Protein AF-A0A8X6KBN9-F1 (afdb_monomer)

Foldseek 3Di:
DVLVVVLVVLVVQLVVLLVQLVVLLVVLVVLLPDPPHDLVVLVVSLVSNVVSVVSNVVSLVVNQVVDDPVCNVVSVVVSVVSVVSSVVSSVSSVVVSVVVVPPPPPPPPPPDDDDDDDDDDDDPPDPPPVVDPPLDQAAAEPPDPVCVVVNCVSLCVPQVPDPVDDPVRSLVVNLVRYHHPRNVVSVVDDDDDDDDDDD

Radius of gyration: 24.81 Å; Cα contacts (8 Å, |Δi|>4): 105; chains: 1; bounding box: 53×34×80 Å

Solvent-accessible surface area (backbone atoms only — not comparable to full-atom values): 12098 Å² total; per-residue (Å²): 113,66,66,60,54,50,53,56,51,45,54,53,49,40,55,52,31,49,54,56,36,50,52,43,52,52,51,47,53,51,48,70,70,38,91,82,61,55,57,69,60,51,51,51,44,48,52,52,39,53,66,42,43,51,63,33,54,56,40,52,63,67,45,59,82,70,49,53,80,93,49,36,66,64,54,48,51,57,48,49,55,52,49,52,54,52,50,51,53,47,50,54,50,53,51,51,48,51,62,68,70,45,78,78,76,72,70,74,77,87,73,87,73,91,80,87,80,90,81,93,74,94,69,89,71,73,78,79,70,72,75,64,80,78,77,75,66,63,69,42,40,68,85,53,78,79,52,47,60,61,39,46,57,43,41,38,69,70,40,68,69,33,81,92,50,51,76,66,55,41,49,52,53,50,52,72,34,32,31,66,62,43,28,62,66,52,66,82,61,74,89,79,78,77,79,80,81,76,134

Secondary structure (DSSP, 8-state):
-HHHHHHHHHHHHHHHHHHHHHHHHHHHHHHHH-SS--HHHHHHHHHHHHHHHHHHHHHHHHHGGGS-HHHHHHHHHHHHHHHHHHHHHHHHHHHHHHHHHS-----------------------------------PPB-SS-THHHHHHHHHHIIIIIT-TTS-HHHHHHHHHHTB-HHHHHHHHT----PPP----

Structure (mmCIF, N/CA/C/O backbone):
data_AF-A0A8X6KBN9-F1
#
_entry.id   AF-A0A8X6KBN9-F1
#
loop_
_atom_site.group_PDB
_atom_site.id
_atom_site.type_symbol
_atom_site.label_atom_id
_atom_site.label_alt_id
_atom_site.label_comp_id
_atom_site.label_asym_id
_atom_site.label_entity_id
_atom_site.label_seq_id
_atom_site.pdbx_PDB_ins_code
_atom_site.Cartn_x
_atom_site.Cartn_y
_atom_site.Cartn_z
_atom_site.occupancy
_atom_site.B_iso_or_equiv
_atom_site.auth_seq_id
_atom_site.auth_comp_id
_atom_site.auth_asym_id
_atom_site.auth_atom_id
_atom_site.pdbx_PDB_model_num
ATOM 1 N N . MET A 1 1 ? -20.339 -5.602 25.903 1.00 65.69 1 MET A N 1
ATOM 2 C CA . MET A 1 1 ? -19.119 -6.398 26.197 1.00 65.69 1 MET A CA 1
ATOM 3 C C . MET A 1 1 ? -18.486 -6.955 24.918 1.00 65.69 1 MET A C 1
ATOM 5 O O . MET A 1 1 ? -17.290 -6.770 24.750 1.00 65.69 1 MET A O 1
ATOM 9 N N . ALA A 1 2 ? -19.263 -7.545 23.997 1.00 77.69 2 ALA A N 1
ATOM 10 C CA . ALA A 1 2 ? -18.759 -8.051 22.711 1.00 77.69 2 ALA A CA 1
ATOM 11 C C . ALA A 1 2 ? -18.176 -6.959 21.785 1.00 77.69 2 ALA A C 1
ATOM 13 O O . ALA A 1 2 ? -17.071 -7.121 21.284 1.00 77.69 2 ALA A O 1
ATOM 14 N N . GLU A 1 3 ? -18.845 -5.811 21.626 1.00 76.94 3 GLU A N 1
ATOM 15 C CA . GLU A 1 3 ? -18.347 -4.706 20.778 1.00 76.94 3 GLU A CA 1
ATOM 16 C C . GLU A 1 3 ? -16.998 -4.144 21.248 1.00 76.94 3 GLU A C 1
ATOM 18 O O . GLU A 1 3 ? -16.108 -3.903 20.438 1.00 76.94 3 GLU A O 1
ATOM 23 N N . ALA A 1 4 ? -16.801 -4.024 22.565 1.00 82.25 4 ALA A N 1
ATOM 24 C CA . ALA A 1 4 ? -15.527 -3.596 23.141 1.00 82.25 4 ALA A CA 1
ATOM 25 C C . ALA A 1 4 ? -14.395 -4.604 22.860 1.00 82.25 4 ALA A C 1
ATOM 27 O O . ALA A 1 4 ? -13.269 -4.206 22.572 1.00 82.25 4 ALA A O 1
ATOM 28 N N . GLN A 1 5 ? -14.691 -5.908 22.897 1.00 85.44 5 GLN A N 1
ATOM 29 C CA . GLN A 1 5 ? -13.724 -6.952 22.539 1.00 85.44 5 GLN A CA 1
ATOM 30 C C . GLN A 1 5 ? -13.381 -6.918 21.042 1.00 85.44 5 GLN A C 1
ATOM 32 O O . GLN A 1 5 ? -12.209 -7.044 20.683 1.00 85.44 5 GLN A O 1
ATOM 37 N N . THR A 1 6 ? -14.374 -6.695 20.176 1.00 91.8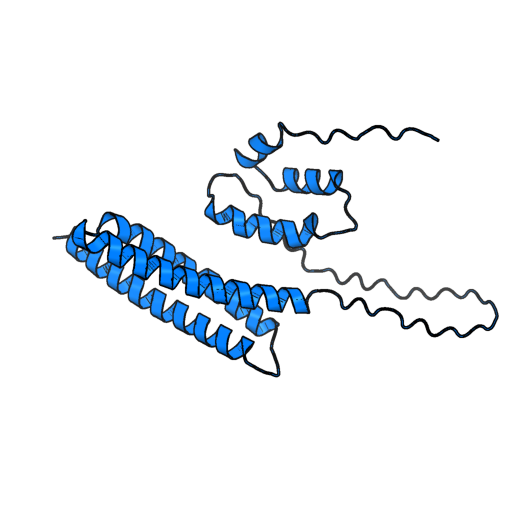8 6 THR A N 1
ATOM 38 C CA . THR A 1 6 ? -14.175 -6.540 18.728 1.00 91.88 6 THR A CA 1
ATOM 39 C C . THR A 1 6 ? -13.318 -5.317 18.409 1.00 91.88 6 THR A C 1
ATOM 41 O O . THR A 1 6 ? -12.354 -5.430 17.654 1.00 91.88 6 THR A O 1
ATOM 44 N N . PHE A 1 7 ? -13.602 -4.170 19.031 1.00 93.12 7 PHE A N 1
ATOM 45 C CA . PHE A 1 7 ? -12.828 -2.941 18.856 1.00 93.12 7 PHE A CA 1
ATOM 46 C C . PHE A 1 7 ? -11.354 -3.127 19.246 1.00 93.12 7 PHE A C 1
ATOM 48 O O . PHE A 1 7 ? -10.452 -2.795 18.475 1.00 93.12 7 PHE A O 1
ATOM 55 N N . GLU A 1 8 ? -11.086 -3.743 20.400 1.00 95.00 8 GLU A N 1
ATOM 56 C CA . GLU A 1 8 ? -9.718 -4.038 20.841 1.00 95.00 8 GLU A CA 1
ATOM 57 C C . GLU A 1 8 ? -8.991 -5.024 19.911 1.00 95.00 8 GLU A C 1
ATOM 59 O O . GLU A 1 8 ? -7.796 -4.870 19.635 1.00 95.00 8 GLU A O 1
ATOM 64 N N . LEU A 1 9 ? -9.696 -6.023 19.373 1.00 95.56 9 LEU A N 1
ATOM 65 C CA . LEU A 1 9 ? -9.128 -6.944 18.388 1.00 95.56 9 LEU A CA 1
ATOM 66 C C . LEU A 1 9 ? -8.768 -6.225 17.079 1.00 95.56 9 LEU A C 1
ATOM 68 O O . LEU A 1 9 ? -7.693 -6.471 16.525 1.00 95.56 9 LEU A O 1
ATOM 72 N N . LEU A 1 10 ? -9.629 -5.327 16.598 1.00 96.75 10 LEU A N 1
ATOM 73 C CA . LEU A 1 10 ? -9.381 -4.539 15.391 1.00 96.75 10 LEU A CA 1
ATOM 74 C C . LEU A 1 10 ? -8.169 -3.616 15.556 1.00 96.75 10 LEU A C 1
ATOM 76 O O . LEU A 1 10 ? -7.301 -3.602 14.683 1.00 96.75 10 LEU A O 1
ATOM 80 N N . LYS A 1 11 ? -8.008 -2.950 16.707 1.00 96.38 11 LYS A N 1
ATOM 81 C CA . LYS A 1 11 ? -6.792 -2.167 17.003 1.00 96.38 11 LYS A CA 1
ATOM 82 C C . LYS A 1 11 ? -5.525 -3.023 16.966 1.00 96.38 11 LYS A C 1
ATOM 84 O O . LYS A 1 11 ? -4.510 -2.610 16.399 1.00 96.38 11 LYS A O 1
ATOM 89 N N . LYS A 1 12 ? -5.570 -4.234 17.538 1.00 97.62 12 LYS A N 1
ATOM 90 C CA . LYS A 1 12 ? -4.439 -5.179 17.489 1.00 97.62 12 LYS A CA 1
ATOM 91 C C . LYS A 1 12 ? -4.106 -5.586 16.052 1.00 97.62 12 LYS A C 1
ATOM 93 O O . LYS A 1 12 ? -2.926 -5.599 15.694 1.00 97.62 12 LYS A O 1
ATOM 98 N N . LYS A 1 13 ? -5.119 -5.859 15.219 1.00 97.38 13 LYS A N 1
ATOM 99 C CA . LYS A 1 13 ? -4.937 -6.144 13.784 1.00 97.38 13 LYS A CA 1
ATOM 100 C C . LYS A 1 13 ? -4.320 -4.953 13.043 1.00 97.38 13 LYS A C 1
ATOM 102 O O . LYS A 1 13 ? -3.290 -5.139 12.401 1.00 97.38 13 LYS A O 1
ATOM 107 N N . ARG A 1 14 ? -4.858 -3.736 13.212 1.00 97.06 14 ARG A N 1
ATOM 108 C CA . ARG A 1 14 ? -4.320 -2.488 12.628 1.00 97.06 14 ARG A CA 1
ATOM 109 C C . ARG A 1 14 ? -2.842 -2.319 12.958 1.00 97.06 14 ARG A C 1
ATOM 111 O O . ARG A 1 14 ? -2.029 -2.105 12.065 1.00 97.06 14 ARG A O 1
ATOM 118 N N . LYS A 1 15 ? -2.462 -2.497 14.228 1.00 97.88 15 LYS A N 1
ATOM 119 C CA . LYS A 1 15 ? -1.059 -2.419 14.670 1.00 97.88 15 LYS A CA 1
ATOM 120 C C . LYS A 1 15 ? -0.164 -3.450 13.973 1.00 97.88 15 LYS A C 1
ATOM 122 O O . LYS A 1 15 ? 0.947 -3.120 13.550 1.00 97.88 15 LYS A O 1
ATOM 127 N N . SER A 1 16 ? -0.628 -4.695 13.870 1.00 97.69 16 SER A N 1
ATOM 128 C CA . SER A 1 16 ? 0.108 -5.767 13.193 1.00 97.69 16 SER A CA 1
ATOM 129 C C . SER A 1 16 ? 0.301 -5.461 11.705 1.00 97.69 16 SER A C 1
ATOM 131 O O . SER A 1 16 ? 1.432 -5.502 11.219 1.00 97.69 16 SER A O 1
ATOM 133 N N . PHE A 1 17 ? -0.765 -5.058 11.008 1.00 96.56 17 PHE A N 1
ATOM 134 C CA . PHE A 1 17 ? -0.698 -4.693 9.595 1.00 96.56 17 PHE A CA 1
ATOM 135 C C . PHE A 1 17 ? 0.172 -3.462 9.350 1.00 96.56 17 PHE A C 1
ATOM 137 O O . PHE A 1 17 ? 1.038 -3.519 8.484 1.00 96.56 17 PHE A O 1
ATOM 144 N N . ARG A 1 18 ? 0.065 -2.408 10.170 1.00 97.75 18 ARG A N 1
ATOM 145 C CA . ARG A 1 18 ? 0.981 -1.254 10.114 1.00 97.75 18 ARG A CA 1
ATOM 146 C C . ARG A 1 18 ? 2.435 -1.672 10.258 1.00 97.75 18 ARG A C 1
ATOM 148 O O . ARG A 1 18 ? 3.286 -1.210 9.516 1.00 97.75 18 ARG A O 1
ATOM 155 N N . THR A 1 19 ? 2.739 -2.590 11.171 1.00 98.25 19 THR A N 1
ATOM 156 C CA . THR A 1 19 ? 4.113 -3.089 11.327 1.00 98.25 19 THR A CA 1
ATOM 157 C C . THR A 1 19 ? 4.589 -3.810 10.063 1.00 98.25 19 THR A C 1
ATOM 159 O O . THR A 1 19 ? 5.728 -3.620 9.644 1.00 98.25 19 THR A O 1
ATOM 162 N N . ALA A 1 20 ? 3.732 -4.619 9.439 1.00 96.94 20 ALA A N 1
ATOM 163 C CA . ALA A 1 20 ? 4.060 -5.317 8.200 1.00 96.94 20 ALA A CA 1
ATOM 164 C C . ALA A 1 20 ? 4.243 -4.352 7.014 1.00 96.94 20 ALA A C 1
ATOM 166 O O . ALA A 1 20 ? 5.214 -4.481 6.276 1.00 96.94 20 ALA A O 1
ATOM 167 N N . VAL A 1 21 ? 3.351 -3.370 6.863 1.00 97.12 21 VAL A N 1
ATOM 168 C CA . VAL A 1 21 ? 3.407 -2.338 5.817 1.00 97.12 21 VAL A CA 1
ATOM 169 C C . VAL A 1 21 ? 4.642 -1.453 5.994 1.00 97.12 21 VAL A C 1
ATOM 171 O O . VAL A 1 21 ? 5.399 -1.275 5.045 1.00 97.12 21 VAL A O 1
ATOM 174 N N . THR A 1 22 ? 4.917 -0.974 7.212 1.00 98.00 22 THR A N 1
ATOM 175 C CA . THR A 1 22 ? 6.096 -0.142 7.505 1.00 98.00 22 THR A CA 1
ATOM 176 C C . THR A 1 22 ? 7.401 -0.859 7.165 1.00 98.00 22 THR A C 1
ATOM 178 O O . THR A 1 22 ? 8.313 -0.226 6.644 1.00 98.00 22 TH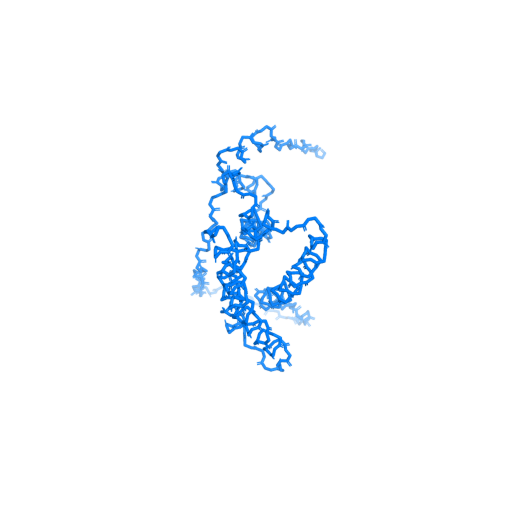R A O 1
ATOM 181 N N . LYS A 1 23 ? 7.504 -2.173 7.408 1.00 98.19 23 LYS A N 1
ATOM 182 C CA . LYS A 1 23 ? 8.693 -2.947 7.011 1.00 98.19 23 LYS A CA 1
ATOM 183 C C . LYS A 1 23 ? 8.931 -2.882 5.503 1.00 98.19 23 LYS A C 1
ATOM 185 O O . LYS A 1 23 ? 10.029 -2.530 5.091 1.00 98.19 23 LYS A O 1
ATOM 190 N N . VAL A 1 24 ? 7.894 -3.123 4.699 1.00 95.44 24 VAL A N 1
ATOM 191 C CA . VAL A 1 24 ? 8.005 -3.064 3.232 1.00 95.44 24 VAL A CA 1
ATOM 192 C C . VAL A 1 24 ? 8.309 -1.646 2.750 1.00 95.44 24 VAL A C 1
ATOM 194 O O . VAL A 1 24 ? 9.120 -1.474 1.849 1.00 95.44 24 VAL A O 1
ATOM 197 N N . VAL A 1 25 ? 7.715 -0.618 3.365 1.00 96.19 25 VAL A N 1
ATOM 198 C CA . VAL A 1 25 ? 8.034 0.785 3.047 1.00 96.19 25 VAL A CA 1
ATOM 199 C C . VAL A 1 25 ? 9.510 1.094 3.306 1.00 96.19 25 VAL A C 1
ATOM 201 O O . VAL A 1 25 ? 10.150 1.711 2.461 1.00 96.19 25 VAL A O 1
ATOM 204 N N . ASN A 1 26 ? 10.068 0.631 4.424 1.00 96.06 26 ASN A N 1
ATOM 205 C CA . ASN A 1 26 ? 11.483 0.834 4.732 1.00 96.06 26 ASN A CA 1
ATOM 206 C C . ASN A 1 26 ? 12.396 0.073 3.754 1.00 96.06 26 ASN A C 1
ATOM 208 O O . ASN A 1 26 ? 13.443 0.583 3.366 1.00 96.06 26 ASN A O 1
ATOM 212 N N . GLU A 1 27 ? 12.005 -1.134 3.337 1.00 95.44 27 GLU A N 1
ATOM 213 C CA . GLU A 1 27 ? 12.730 -1.901 2.316 1.00 95.44 27 GLU A CA 1
ATOM 214 C C . GLU A 1 27 ? 12.683 -1.209 0.945 1.00 95.44 27 GLU A C 1
ATOM 216 O O . GLU A 1 27 ? 13.706 -1.134 0.267 1.00 95.44 27 GLU A O 1
ATOM 221 N N . LEU A 1 28 ? 11.533 -0.637 0.564 1.00 92.56 28 L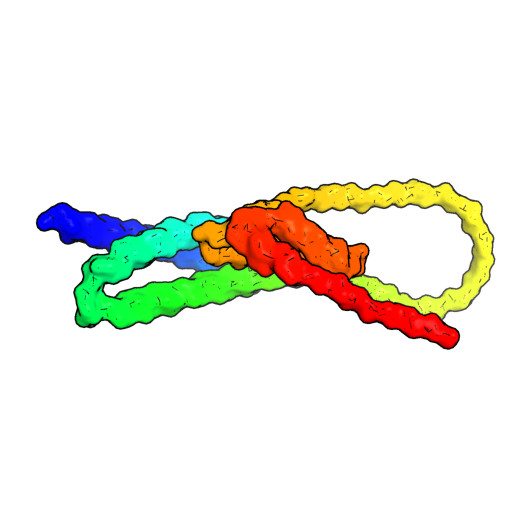EU A N 1
ATOM 222 C CA . LEU A 1 28 ? 11.392 0.185 -0.643 1.00 92.56 28 LEU A CA 1
ATOM 223 C C . LEU A 1 28 ? 12.278 1.429 -0.592 1.00 92.56 28 LEU A C 1
ATOM 225 O O . LEU A 1 28 ? 12.943 1.748 -1.573 1.00 92.56 28 LEU A O 1
ATOM 229 N N . GLU A 1 29 ? 12.281 2.140 0.533 1.00 94.00 29 GLU A N 1
ATOM 230 C CA . GLU A 1 29 ? 13.123 3.319 0.741 1.00 94.00 29 GLU A CA 1
ATOM 231 C C . GLU A 1 29 ? 14.616 2.971 0.644 1.00 94.00 29 GLU A C 1
ATOM 233 O O . GLU A 1 29 ? 15.372 3.687 -0.018 1.00 94.00 29 GLU A O 1
ATOM 238 N N . ALA A 1 30 ? 15.031 1.848 1.237 1.00 93.12 30 ALA A N 1
ATOM 239 C CA . ALA A 1 30 ? 16.404 1.362 1.158 1.00 93.12 30 ALA A CA 1
ATOM 240 C C . ALA A 1 30 ? 16.807 0.994 -0.279 1.00 93.12 30 ALA A C 1
ATOM 242 O O . ALA A 1 30 ? 17.876 1.401 -0.732 1.00 93.12 30 ALA A O 1
ATOM 243 N N . GLU A 1 31 ? 15.949 0.283 -1.017 1.00 89.00 31 GLU A N 1
ATOM 244 C CA . GLU A 1 31 ? 16.213 -0.094 -2.412 1.00 89.00 31 GLU A CA 1
ATOM 245 C C . GLU A 1 31 ? 16.248 1.134 -3.336 1.00 89.00 31 GLU A C 1
ATOM 247 O O . GLU A 1 31 ? 17.108 1.237 -4.206 1.00 89.00 31 GLU A O 1
ATOM 252 N N . LEU A 1 32 ? 15.374 2.121 -3.110 1.00 87.88 32 LEU A N 1
ATOM 253 C CA . LEU A 1 32 ? 15.375 3.387 -3.855 1.00 87.88 32 LEU A CA 1
ATOM 254 C C . LEU A 1 32 ? 16.600 4.264 -3.571 1.00 87.88 32 LEU A C 1
ATOM 256 O O . LEU A 1 32 ? 16.968 5.081 -4.415 1.00 87.88 32 LEU A O 1
ATOM 260 N N . SER A 1 33 ? 17.202 4.116 -2.393 1.00 88.81 33 SER A N 1
ATOM 261 C CA . SER A 1 33 ? 18.419 4.832 -1.999 1.00 88.81 33 SER A CA 1
ATOM 262 C C . SER A 1 33 ? 19.697 4.104 -2.433 1.00 88.81 33 SER A C 1
ATOM 264 O O . SER A 1 33 ? 20.789 4.665 -2.331 1.00 88.81 33 SER A O 1
ATOM 266 N N . ASN A 1 34 ? 19.580 2.862 -2.910 1.00 86.88 34 ASN A N 1
ATOM 267 C CA . ASN A 1 34 ? 20.706 2.068 -3.376 1.00 86.88 34 ASN A CA 1
ATOM 268 C C . ASN A 1 34 ? 21.244 2.610 -4.713 1.00 86.88 34 ASN A C 1
ATOM 270 O O . ASN A 1 34 ? 20.486 2.952 -5.621 1.00 86.88 34 ASN A O 1
ATOM 274 N N . SER A 1 35 ? 22.572 2.680 -4.832 1.00 81.25 35 SER A N 1
ATOM 275 C CA . SER A 1 35 ? 23.250 3.114 -6.060 1.00 81.25 35 SER A CA 1
ATOM 276 C C . SER A 1 35 ? 23.140 2.078 -7.182 1.00 81.25 35 SER A C 1
ATOM 278 O O . SER A 1 35 ? 23.059 2.460 -8.347 1.00 81.25 35 SER A O 1
ATOM 280 N N . ASP A 1 36 ? 23.111 0.788 -6.831 1.00 82.19 36 ASP A N 1
ATOM 281 C CA . ASP A 1 36 ? 22.889 -0.317 -7.768 1.00 82.19 36 ASP A CA 1
ATOM 282 C C . ASP A 1 36 ? 21.459 -0.842 -7.604 1.00 82.19 36 ASP A C 1
ATOM 284 O O . ASP A 1 36 ? 21.182 -1.775 -6.849 1.00 82.19 36 ASP A O 1
ATOM 288 N N . LEU A 1 37 ? 20.525 -0.124 -8.224 1.00 81.62 37 LEU A N 1
ATOM 289 C CA . LEU A 1 37 ? 19.094 -0.304 -8.017 1.00 81.62 37 LEU A CA 1
ATOM 290 C C . LEU A 1 37 ? 18.577 -1.561 -8.729 1.00 81.62 37 LEU A C 1
ATOM 292 O O . LEU A 1 37 ? 18.656 -1.668 -9.956 1.00 81.62 37 LEU A O 1
ATOM 296 N N . ASN A 1 38 ? 17.966 -2.475 -7.972 1.00 81.94 38 ASN A N 1
ATOM 297 C CA . ASN A 1 38 ? 17.367 -3.688 -8.516 1.00 81.94 38 ASN A CA 1
ATOM 298 C C . ASN A 1 38 ? 15.875 -3.480 -8.831 1.00 81.94 38 ASN A C 1
ATOM 300 O O . ASN A 1 38 ? 15.026 -3.420 -7.941 1.00 81.94 38 ASN A O 1
ATOM 304 N N . ILE A 1 39 ? 15.549 -3.394 -10.121 1.00 81.25 39 ILE A N 1
ATOM 305 C CA . ILE A 1 39 ? 14.190 -3.114 -10.615 1.00 81.25 39 ILE A CA 1
ATOM 306 C C . ILE A 1 39 ? 13.218 -4.269 -10.360 1.00 81.25 39 ILE A C 1
ATOM 308 O O . ILE A 1 39 ? 12.046 -4.019 -10.060 1.00 81.25 39 ILE A O 1
ATOM 312 N N . ASP A 1 40 ? 13.687 -5.513 -10.447 1.00 77.06 40 ASP A N 1
ATOM 313 C CA . ASP A 1 40 ? 12.858 -6.698 -10.207 1.00 77.06 40 ASP A CA 1
ATOM 314 C C . ASP A 1 40 ? 12.457 -6.765 -8.734 1.00 77.06 40 ASP A C 1
ATOM 316 O O . ASP A 1 40 ? 11.276 -6.895 -8.406 1.00 77.06 40 ASP A O 1
ATOM 320 N N . ARG A 1 41 ? 13.425 -6.546 -7.837 1.00 83.25 41 ARG A N 1
ATOM 321 C CA . ARG A 1 41 ? 13.173 -6.450 -6.397 1.00 83.25 41 ARG A CA 1
ATOM 322 C C . ARG A 1 41 ? 12.273 -5.267 -6.054 1.00 83.25 41 ARG A C 1
ATOM 324 O O . ARG A 1 41 ? 11.351 -5.408 -5.256 1.00 83.25 41 ARG A O 1
ATOM 331 N N . LEU A 1 42 ? 12.500 -4.104 -6.664 1.00 81.69 42 LEU A N 1
ATOM 332 C CA . LEU A 1 42 ? 11.648 -2.933 -6.463 1.00 81.69 42 LEU A CA 1
ATOM 333 C C . LEU A 1 42 ? 10.197 -3.216 -6.895 1.00 81.69 42 LEU A C 1
ATOM 335 O O . LEU A 1 42 ? 9.261 -2.807 -6.207 1.00 81.69 42 LEU A O 1
ATOM 339 N N . SER A 1 43 ? 10.004 -3.955 -7.991 1.00 79.75 43 SER A N 1
ATOM 340 C CA . SER A 1 43 ? 8.681 -4.389 -8.459 1.00 79.75 43 SER A CA 1
ATOM 341 C C . SER A 1 43 ? 8.018 -5.374 -7.492 1.00 79.75 43 SER A C 1
ATOM 343 O O . SER A 1 43 ? 6.851 -5.189 -7.144 1.00 79.75 43 SER A O 1
ATOM 345 N N . GLU A 1 44 ? 8.758 -6.370 -6.997 1.00 78.44 44 GLU A N 1
ATOM 346 C CA . GLU A 1 44 ? 8.277 -7.324 -5.988 1.00 78.44 44 GLU A CA 1
ATOM 347 C C . GLU A 1 44 ? 7.832 -6.616 -4.701 1.00 78.44 44 GLU A C 1
ATOM 349 O O . GLU A 1 44 ? 6.759 -6.898 -4.157 1.00 78.44 44 GLU A O 1
ATOM 354 N N . LEU A 1 45 ? 8.625 -5.652 -4.228 1.00 83.00 45 LEU A N 1
ATOM 355 C CA . LEU A 1 45 ? 8.313 -4.876 -3.032 1.00 83.00 45 LEU A CA 1
ATOM 356 C C . LEU A 1 45 ? 7.058 -4.010 -3.217 1.00 83.00 45 LEU A C 1
ATOM 358 O O . LEU A 1 45 ? 6.253 -3.898 -2.293 1.00 83.00 45 LEU A O 1
ATOM 362 N N . VAL A 1 46 ? 6.842 -3.430 -4.404 1.00 83.31 46 VAL A N 1
ATOM 363 C CA . VAL A 1 46 ? 5.620 -2.665 -4.719 1.00 83.31 46 VAL A CA 1
ATOM 364 C C . VAL A 1 46 ? 4.374 -3.553 -4.709 1.00 83.31 46 VAL A C 1
ATOM 366 O O . VAL A 1 46 ? 3.335 -3.144 -4.177 1.00 83.31 46 VAL A O 1
ATOM 369 N N . GLU A 1 47 ? 4.456 -4.754 -5.278 1.00 82.56 47 GLU A N 1
ATOM 370 C CA . GLU A 1 47 ? 3.345 -5.712 -5.262 1.00 82.56 47 GLU A CA 1
ATOM 371 C C . GLU A 1 47 ? 3.054 -6.171 -3.829 1.00 82.56 47 GLU A C 1
ATOM 373 O O . GLU A 1 47 ? 1.925 -6.090 -3.344 1.00 82.56 47 GLU A O 1
ATOM 378 N N . THR A 1 48 ? 4.108 -6.526 -3.094 1.00 80.62 48 THR A N 1
ATOM 379 C CA . THR A 1 48 ? 4.030 -6.925 -1.687 1.00 80.62 48 THR A CA 1
ATOM 380 C C . THR A 1 48 ? 3.419 -5.828 -0.816 1.00 80.62 48 THR A C 1
ATOM 382 O O . THR A 1 48 ? 2.596 -6.119 0.058 1.00 80.62 48 THR A O 1
ATOM 385 N N . LEU A 1 49 ? 3.783 -4.563 -1.052 1.00 90.50 49 LEU A N 1
ATOM 386 C CA . LEU A 1 49 ? 3.195 -3.420 -0.361 1.00 90.50 49 LEU A CA 1
ATOM 387 C C . LEU A 1 49 ? 1.692 -3.332 -0.635 1.00 90.50 49 LEU A C 1
ATOM 389 O O . LEU A 1 49 ? 0.922 -3.156 0.303 1.00 90.50 49 LEU A O 1
ATOM 393 N N . SER A 1 50 ? 1.276 -3.504 -1.891 1.00 82.56 50 SER A N 1
ATOM 394 C CA . SER A 1 50 ? -0.134 -3.440 -2.300 1.00 82.56 50 SER A CA 1
ATOM 395 C C . SER A 1 50 ? -0.971 -4.513 -1.598 1.00 82.56 50 SER A C 1
ATOM 397 O O . SER A 1 50 ? -1.995 -4.196 -0.994 1.00 82.56 50 SER A O 1
ATOM 399 N N . ILE A 1 51 ? -0.480 -5.757 -1.585 1.00 80.94 51 ILE A N 1
ATOM 400 C CA . ILE A 1 51 ? -1.138 -6.896 -0.924 1.00 80.94 51 ILE A CA 1
ATOM 401 C C . ILE A 1 51 ? -1.263 -6.671 0.587 1.00 80.94 51 ILE A C 1
ATOM 403 O O . ILE A 1 51 ? -2.282 -6.999 1.184 1.00 80.94 51 ILE A O 1
ATOM 407 N N . LYS A 1 52 ? -0.229 -6.132 1.241 1.00 87.62 52 LYS A N 1
ATOM 408 C CA . LYS A 1 52 ? -0.250 -5.919 2.700 1.00 87.62 52 LYS A CA 1
ATOM 409 C C . LYS A 1 52 ? -1.038 -4.679 3.115 1.00 87.62 52 LYS A C 1
ATOM 411 O O . LYS A 1 52 ? -1.500 -4.618 4.254 1.00 87.62 52 LYS A O 1
ATOM 416 N N . PHE A 1 53 ? -1.163 -3.698 2.226 1.00 89.88 53 PHE A N 1
ATOM 417 C CA . PHE A 1 53 ? -1.863 -2.452 2.506 1.00 89.88 53 PHE A CA 1
ATOM 418 C C . PHE A 1 53 ? -3.389 -2.605 2.446 1.00 89.88 53 PHE A C 1
ATOM 420 O O . PHE A 1 53 ? -4.087 -1.981 3.241 1.00 89.88 53 PHE A O 1
ATOM 427 N N . GLU A 1 54 ? -3.910 -3.490 1.591 1.00 87.56 54 GLU A N 1
ATOM 428 C CA . GLU A 1 54 ? -5.356 -3.722 1.453 1.00 87.56 54 GLU A CA 1
ATOM 429 C C . GLU A 1 54 ? -6.029 -4.191 2.766 1.00 87.56 54 GLU A C 1
ATOM 431 O O . GLU A 1 54 ? -6.962 -3.522 3.223 1.00 87.56 54 GLU A O 1
ATOM 436 N N . PRO A 1 55 ? -5.511 -5.203 3.493 1.00 85.94 55 PRO A N 1
ATOM 437 C CA . PRO A 1 55 ? -6.043 -5.577 4.805 1.00 85.94 55 PRO A CA 1
ATOM 438 C C . PRO A 1 55 ? -5.964 -4.464 5.858 1.00 85.94 55 PRO A C 1
ATOM 440 O O . PRO A 1 55 ? -6.790 -4.432 6.771 1.00 85.94 55 PRO A O 1
ATOM 443 N N . LEU A 1 56 ? -4.981 -3.558 5.760 1.00 92.69 56 LEU A N 1
ATOM 444 C CA . LEU A 1 56 ? -4.891 -2.400 6.652 1.00 92.69 56 LEU A CA 1
ATOM 445 C C . LEU A 1 56 ? -6.032 -1.417 6.375 1.00 92.69 56 LEU A C 1
ATOM 447 O O . LEU A 1 56 ? -6.728 -1.043 7.314 1.00 92.69 56 LEU A O 1
ATOM 451 N N . THR A 1 57 ? -6.277 -1.084 5.103 1.00 87.88 57 THR A N 1
ATOM 452 C CA . THR A 1 57 ? -7.391 -0.207 4.701 1.00 87.88 57 THR A CA 1
ATOM 453 C C . THR A 1 57 ? -8.739 -0.761 5.164 1.00 87.88 57 THR A C 1
ATOM 455 O O . THR A 1 57 ? -9.555 -0.021 5.707 1.00 87.88 57 THR A O 1
ATOM 458 N N . LEU A 1 58 ? -8.958 -2.074 5.026 1.00 89.62 58 LEU A N 1
ATOM 459 C CA . LEU A 1 58 ? -10.190 -2.719 5.489 1.00 89.62 58 LEU A CA 1
ATOM 460 C C . LEU A 1 58 ? -10.368 -2.628 7.010 1.00 89.62 58 LEU A C 1
ATOM 462 O O . LEU A 1 58 ? -11.483 -2.436 7.492 1.00 89.62 58 LEU A O 1
ATOM 466 N N . VAL A 1 59 ? -9.288 -2.773 7.784 1.00 93.06 59 VAL A N 1
ATOM 467 C CA . VAL A 1 59 ? -9.358 -2.635 9.246 1.00 93.06 59 VAL A CA 1
ATOM 468 C C . VAL A 1 59 ? -9.561 -1.180 9.667 1.00 93.06 59 VAL A C 1
ATOM 470 O O . VAL A 1 59 ? -10.308 -0.945 10.615 1.00 93.06 59 VAL A O 1
ATOM 473 N N . ASP A 1 60 ? -8.939 -0.217 8.983 1.00 91.62 60 ASP A N 1
ATOM 474 C CA . ASP A 1 60 ? -9.139 1.211 9.255 1.00 91.62 60 ASP A CA 1
ATOM 475 C C . ASP A 1 60 ? -10.615 1.608 9.033 1.00 91.62 60 ASP A C 1
ATOM 477 O O . ASP A 1 60 ? -11.222 2.200 9.925 1.00 91.62 60 ASP A O 1
ATOM 481 N N . GLN A 1 61 ? -11.244 1.149 7.942 1.00 92.50 61 GLN A N 1
ATOM 482 C CA . GLN A 1 61 ? -12.681 1.349 7.676 1.00 92.50 61 GLN A CA 1
ATOM 483 C C . GLN A 1 61 ? -13.592 0.711 8.738 1.00 92.50 61 GLN A C 1
ATOM 485 O O . GLN A 1 61 ? -14.637 1.255 9.082 1.00 92.50 61 GLN A O 1
ATOM 490 N N . GLN A 1 62 ? -13.212 -0.454 9.272 1.00 93.38 62 GLN A N 1
ATOM 491 C CA . GLN A 1 62 ? -13.974 -1.119 10.337 1.00 93.38 62 GLN A CA 1
ATOM 492 C C . GLN A 1 62 ? -13.839 -0.414 11.692 1.00 93.38 62 GLN A C 1
ATOM 494 O O . GLN A 1 62 ? -14.719 -0.553 12.540 1.00 93.38 62 GLN A O 1
ATOM 499 N N . LEU A 1 63 ? -12.736 0.304 11.920 1.00 92.62 63 LEU A N 1
ATOM 500 C CA . LEU A 1 63 ? -12.490 1.048 13.155 1.00 92.62 63 LEU A CA 1
ATOM 501 C C . LEU A 1 63 ? -13.163 2.418 13.161 1.00 92.62 63 LEU A C 1
ATOM 503 O O . LEU A 1 63 ? -13.607 2.844 14.223 1.00 92.62 63 LEU A O 1
ATOM 507 N N . GLU A 1 64 ? -13.266 3.067 12.002 1.00 91.56 64 GLU A N 1
ATOM 508 C CA . GLU A 1 64 ? -13.860 4.396 11.827 1.00 91.56 64 GLU A CA 1
ATOM 509 C C . GLU A 1 64 ? -15.202 4.594 12.570 1.00 91.56 64 GLU A C 1
ATOM 511 O O . GLU A 1 64 ? -15.277 5.494 13.410 1.00 91.56 64 GLU A O 1
ATOM 516 N N . PRO A 1 65 ? -16.233 3.736 12.396 1.00 91.75 65 PRO A N 1
ATOM 517 C CA . PRO A 1 65 ? -17.523 3.916 13.071 1.00 91.75 65 PRO A CA 1
ATOM 518 C C . PRO A 1 65 ? -17.495 3.587 14.573 1.00 91.75 65 PRO A C 1
ATOM 520 O O . PRO A 1 65 ? -18.483 3.815 15.268 1.00 91.75 65 PRO A O 1
ATOM 523 N N . LEU A 1 66 ? -16.404 3.004 15.079 1.00 93.06 66 LEU A N 1
ATOM 524 C CA . LEU A 1 66 ? -16.262 2.593 16.478 1.00 93.06 66 LEU A CA 1
ATOM 525 C C . LEU A 1 66 ? -15.569 3.660 17.338 1.00 93.06 66 LEU A C 1
ATOM 527 O O . LEU A 1 66 ? -15.527 3.521 18.565 1.00 93.06 66 LEU A O 1
ATOM 531 N N . PHE A 1 67 ? -15.014 4.709 16.724 1.00 92.25 67 PHE A N 1
ATOM 532 C CA . PHE A 1 67 ? -14.420 5.821 17.457 1.00 92.25 67 PHE A CA 1
ATOM 533 C C . PHE A 1 67 ? -15.491 6.729 18.055 1.00 92.25 67 PHE A C 1
ATOM 535 O O . PHE A 1 67 ? -16.526 7.012 17.456 1.00 92.25 67 PHE A O 1
ATOM 542 N N . LYS A 1 68 ? -15.216 7.214 19.266 1.00 92.81 68 LYS A N 1
ATOM 543 C CA . LYS A 1 68 ? -16.029 8.262 19.882 1.00 92.81 68 LYS A CA 1
ATOM 544 C C . LYS A 1 68 ? -15.754 9.604 19.191 1.00 92.81 68 LYS A C 1
ATOM 546 O O . LYS A 1 68 ? -14.621 9.800 18.744 1.00 92.81 68 LYS A O 1
ATOM 551 N N . PRO A 1 69 ? -16.717 10.543 19.168 1.00 91.81 69 PRO A N 1
ATOM 552 C CA . PRO A 1 69 ? -16.545 11.841 18.514 1.00 91.81 69 PRO A CA 1
ATOM 553 C C . PRO A 1 69 ? -15.287 12.593 18.964 1.00 91.81 69 PRO A C 1
ATOM 555 O O . PRO A 1 69 ? -14.598 13.182 18.145 1.00 91.81 69 PRO A O 1
ATOM 558 N N . GLU A 1 70 ? -14.927 12.504 20.246 1.00 95.06 70 GLU A N 1
ATOM 559 C CA . GLU A 1 70 ? -13.769 13.212 20.807 1.00 95.06 70 GLU A CA 1
ATOM 560 C C . GLU A 1 70 ? -12.420 12.630 20.356 1.00 95.06 70 GLU A C 1
ATOM 562 O O . GLU A 1 70 ? -11.382 13.261 20.532 1.00 95.06 70 GLU A O 1
ATOM 567 N N . GLN A 1 71 ? -12.416 11.403 19.828 1.00 92.12 71 GLN A N 1
ATOM 568 C CA . GLN A 1 71 ? -11.215 10.691 19.380 1.00 92.12 71 GLN A CA 1
ATOM 569 C C . GLN A 1 71 ? -11.122 10.606 17.855 1.00 92.12 71 GLN A C 1
ATOM 571 O O . GLN A 1 71 ? -10.052 10.295 17.336 1.00 92.12 71 GLN A O 1
ATOM 576 N N . PHE A 1 72 ? -12.232 10.854 17.155 1.00 90.06 72 PHE A N 1
ATOM 577 C CA . PHE A 1 72 ? -12.359 10.638 15.720 1.00 90.06 72 PHE A CA 1
ATOM 578 C C . PHE A 1 72 ? -11.353 11.470 14.926 1.00 90.06 72 PHE A C 1
ATOM 580 O O . PHE A 1 72 ? -10.569 10.894 14.181 1.00 90.06 72 PHE A O 1
ATOM 587 N N . ASP A 1 73 ? -11.322 12.788 15.139 1.00 89.94 73 ASP A N 1
ATOM 588 C CA . ASP A 1 73 ? -10.485 13.700 14.348 1.00 89.94 73 ASP A CA 1
ATOM 589 C C . ASP A 1 73 ? -8.998 13.324 14.425 1.00 89.94 73 ASP A C 1
ATOM 591 O O . ASP A 1 73 ? -8.328 13.200 13.402 1.00 89.94 73 ASP A O 1
ATOM 595 N N . GLY A 1 74 ? -8.497 13.044 15.634 1.00 91.12 74 GLY A N 1
ATOM 596 C CA . GLY A 1 74 ? -7.104 12.639 15.828 1.00 91.12 74 GLY A CA 1
ATOM 597 C C . GLY A 1 74 ? -6.787 11.260 15.239 1.00 91.12 74 GLY A C 1
ATOM 598 O O . GLY A 1 74 ? -5.729 11.063 14.647 1.00 91.12 74 GLY A O 1
ATOM 599 N N . GLU A 1 75 ? -7.692 10.287 15.368 1.00 92.00 75 GLU A N 1
ATOM 600 C CA . GLU A 1 75 ? -7.494 8.952 14.783 1.00 92.00 75 GLU A CA 1
ATOM 601 C C . GLU A 1 75 ? -7.584 8.965 13.256 1.00 92.00 75 GLU A C 1
ATOM 603 O O . GLU A 1 75 ? -6.847 8.226 12.592 1.00 92.00 75 GLU A O 1
ATOM 608 N N . PHE A 1 76 ? -8.449 9.810 12.700 1.00 86.00 76 PHE A N 1
ATOM 609 C CA . PHE A 1 76 ? -8.571 10.040 11.269 1.00 86.00 76 PHE A CA 1
ATOM 610 C C . PHE A 1 76 ? -7.287 10.662 10.714 1.00 86.00 76 PHE A C 1
ATOM 612 O O . PHE A 1 76 ? -6.681 10.084 9.814 1.00 86.00 76 PHE A O 1
ATOM 619 N N . GLU A 1 77 ? -6.803 11.753 11.314 1.00 91.81 77 GLU A N 1
ATOM 620 C CA . GLU A 1 77 ? -5.566 12.427 10.901 1.00 91.81 77 GLU A CA 1
ATOM 621 C C . GLU A 1 77 ? -4.359 11.474 10.925 1.00 91.81 77 GLU A C 1
ATOM 623 O O . GLU A 1 77 ? -3.658 11.331 9.924 1.00 91.81 77 GLU A O 1
ATOM 628 N N . ILE A 1 78 ? -4.178 10.711 12.012 1.00 90.38 78 ILE A N 1
ATOM 629 C CA . ILE A 1 78 ? -3.101 9.709 12.125 1.00 90.38 78 ILE A CA 1
ATOM 630 C C . ILE A 1 78 ? -3.228 8.606 11.059 1.00 90.38 78 ILE A C 1
ATOM 632 O O . ILE A 1 78 ? -2.229 8.027 10.617 1.00 90.38 78 ILE A O 1
ATOM 636 N N . THR A 1 79 ? -4.453 8.229 10.684 1.00 87.50 79 THR A N 1
ATOM 637 C CA . THR A 1 79 ? -4.687 7.226 9.633 1.00 87.50 79 THR A CA 1
ATOM 638 C C . THR A 1 79 ? -4.298 7.760 8.271 1.00 87.50 79 THR A C 1
ATOM 640 O O . THR A 1 79 ? -3.567 7.085 7.541 1.00 87.50 79 THR A O 1
ATOM 643 N N . GLU A 1 80 ? -4.745 8.970 7.961 1.00 87.25 80 GLU A N 1
ATOM 644 C CA . GLU A 1 80 ? -4.518 9.599 6.671 1.00 87.25 80 GLU A CA 1
ATOM 645 C C . GLU A 1 80 ? -3.048 9.956 6.464 1.00 87.25 80 GLU A C 1
ATOM 647 O O . GLU A 1 80 ? -2.493 9.591 5.431 1.00 87.25 80 GLU A O 1
ATOM 652 N N . GLU A 1 81 ? -2.365 10.519 7.464 1.00 91.25 81 GLU A N 1
ATOM 653 C CA . GLU A 1 81 ? -0.927 10.807 7.378 1.00 91.25 81 GLU A CA 1
ATOM 654 C C . GLU A 1 81 ? -0.117 9.528 7.089 1.00 91.25 81 GLU A C 1
ATOM 656 O O . GLU A 1 81 ? 0.773 9.489 6.229 1.00 91.25 81 GLU A O 1
ATOM 661 N N . TYR A 1 82 ? -0.457 8.424 7.764 1.00 90.69 82 TYR A N 1
ATOM 662 C CA . TYR A 1 82 ? 0.193 7.141 7.514 1.00 90.69 82 TYR A CA 1
ATOM 663 C C . TYR A 1 82 ? -0.106 6.613 6.103 1.00 90.69 82 TYR A C 1
ATOM 665 O O . TYR A 1 82 ? 0.799 6.122 5.421 1.00 90.69 82 TYR A O 1
ATOM 673 N N . ARG A 1 83 ? -1.359 6.721 5.646 1.00 89.00 83 ARG A N 1
ATOM 674 C CA . ARG A 1 83 ? -1.778 6.328 4.294 1.00 89.00 83 ARG A CA 1
ATOM 675 C C . ARG A 1 83 ? -1.036 7.126 3.227 1.00 89.00 83 ARG A C 1
ATOM 677 O O . ARG A 1 83 ? -0.504 6.525 2.293 1.00 89.00 83 ARG A O 1
ATOM 684 N N . GLU A 1 84 ? -0.935 8.441 3.379 1.00 85.12 84 GLU A N 1
ATOM 685 C CA . GLU A 1 84 ? -0.192 9.314 2.469 1.00 85.12 84 GLU A CA 1
ATOM 686 C C . GLU A 1 84 ? 1.281 8.912 2.379 1.00 85.12 84 GLU A C 1
ATOM 688 O O . GLU A 1 84 ? 1.825 8.797 1.278 1.00 85.12 84 GLU A O 1
ATOM 693 N N . LYS A 1 85 ? 1.916 8.595 3.515 1.00 89.00 85 LYS A N 1
ATOM 694 C CA . LYS A 1 85 ? 3.298 8.097 3.535 1.00 89.00 85 LYS A CA 1
ATOM 695 C C . LYS A 1 85 ? 3.453 6.799 2.737 1.00 89.00 85 LYS A C 1
ATOM 697 O O . LYS A 1 85 ? 4.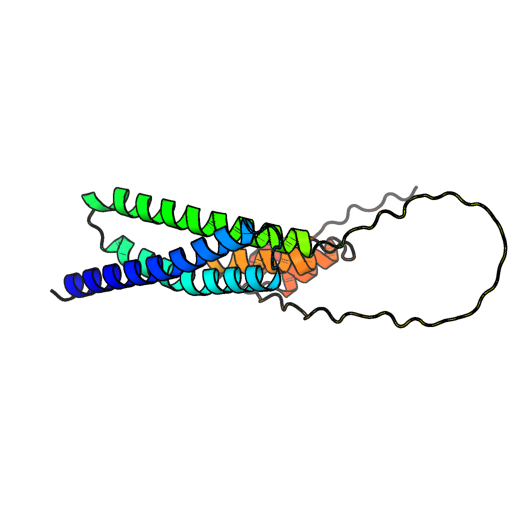410 6.664 1.972 1.00 89.00 85 LYS A O 1
ATOM 702 N N . VAL A 1 86 ? 2.534 5.845 2.894 1.00 85.19 86 VAL A N 1
ATOM 703 C CA . VAL A 1 86 ? 2.559 4.575 2.147 1.00 85.19 86 VAL A CA 1
ATOM 704 C C . VAL A 1 86 ? 2.399 4.820 0.645 1.00 85.19 86 VAL A C 1
ATOM 706 O O . VAL A 1 86 ? 3.192 4.313 -0.154 1.00 85.19 86 VAL A O 1
ATOM 709 N N . LEU A 1 87 ? 1.414 5.635 0.258 1.00 81.62 87 LEU A N 1
ATOM 710 C CA . LEU A 1 87 ? 1.140 5.969 -1.141 1.00 81.62 87 LEU A CA 1
ATOM 711 C C . LEU A 1 87 ? 2.310 6.708 -1.795 1.00 81.62 87 LEU A C 1
ATOM 713 O O . LEU A 1 87 ? 2.667 6.405 -2.934 1.00 81.62 87 LEU A O 1
ATOM 717 N N . LEU A 1 88 ? 2.951 7.627 -1.072 1.00 83.25 88 LEU A N 1
ATOM 718 C CA . LEU A 1 88 ? 4.122 8.361 -1.545 1.00 83.25 88 LEU A CA 1
ATOM 719 C C . LEU A 1 88 ? 5.258 7.413 -1.947 1.00 83.25 88 LEU A C 1
ATOM 721 O O . LEU A 1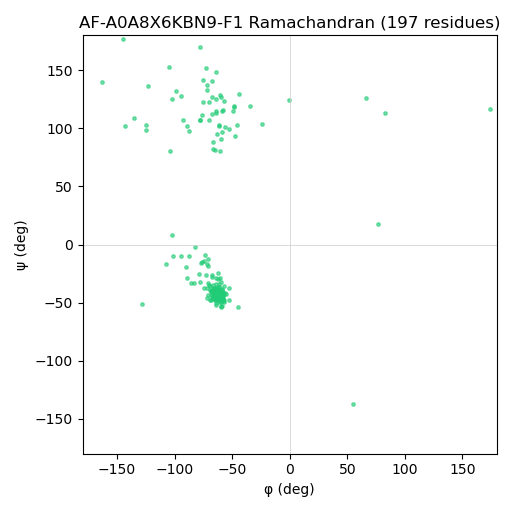 88 ? 5.821 7.540 -3.038 1.00 83.25 88 LEU A O 1
ATOM 725 N N . TRP A 1 89 ? 5.599 6.456 -1.085 1.00 83.31 89 TRP A N 1
ATOM 726 C CA . TRP A 1 89 ? 6.675 5.504 -1.364 1.00 83.31 89 TRP A CA 1
ATOM 727 C C . TRP A 1 89 ? 6.313 4.526 -2.475 1.00 83.31 89 TRP A C 1
ATOM 729 O O . TRP A 1 89 ? 7.139 4.263 -3.352 1.00 83.31 89 TRP A O 1
ATOM 739 N N . GLN A 1 90 ? 5.061 4.070 -2.510 1.00 80.88 90 GLN A N 1
ATOM 740 C CA . GLN A 1 90 ? 4.562 3.255 -3.610 1.00 80.88 90 GLN A CA 1
ATOM 741 C C . GLN A 1 90 ? 4.662 4.002 -4.952 1.00 80.88 90 GLN A C 1
ATOM 743 O O . GLN A 1 90 ? 5.110 3.430 -5.946 1.00 80.88 90 GLN A O 1
ATOM 748 N N . PHE A 1 91 ? 4.291 5.286 -4.986 1.00 77.38 91 PHE A N 1
ATOM 749 C CA . PHE A 1 91 ? 4.387 6.127 -6.179 1.00 77.38 91 PHE A CA 1
ATOM 750 C C . PHE A 1 91 ? 5.837 6.313 -6.632 1.00 77.38 91 PHE A C 1
ATOM 752 O O . PHE A 1 91 ? 6.135 6.142 -7.814 1.00 77.38 91 PHE A O 1
ATOM 759 N N . ARG A 1 92 ? 6.755 6.615 -5.706 1.00 82.44 92 ARG A N 1
ATOM 760 C CA . ARG A 1 92 ? 8.190 6.762 -6.008 1.00 82.44 92 ARG A CA 1
ATOM 761 C C . ARG A 1 92 ? 8.767 5.495 -6.637 1.00 82.44 92 ARG A C 1
ATOM 763 O O . ARG A 1 92 ? 9.432 5.579 -7.668 1.00 82.44 92 ARG A O 1
ATOM 770 N N . ALA A 1 93 ? 8.463 4.336 -6.056 1.00 77.31 93 ALA A N 1
ATOM 771 C CA . ALA A 1 93 ? 8.916 3.048 -6.564 1.00 77.31 93 ALA A CA 1
ATOM 772 C C . ALA A 1 93 ? 8.345 2.743 -7.957 1.00 77.31 93 ALA A C 1
ATOM 774 O O . ALA A 1 93 ? 9.106 2.493 -8.891 1.00 77.31 93 ALA A O 1
ATOM 775 N N . LYS A 1 94 ? 7.023 2.878 -8.140 1.00 81.50 94 LYS A N 1
ATOM 776 C CA . LYS A 1 94 ? 6.359 2.697 -9.445 1.00 81.50 94 LYS A CA 1
ATOM 777 C C . LYS A 1 94 ? 6.919 3.632 -10.516 1.00 81.50 94 LYS A C 1
ATOM 779 O O . LYS A 1 94 ? 7.186 3.199 -11.634 1.00 81.50 94 LYS A O 1
ATOM 784 N N . LYS A 1 95 ? 7.152 4.904 -10.179 1.00 80.75 95 LYS A N 1
ATOM 785 C CA . LYS A 1 95 ? 7.766 5.875 -11.092 1.00 80.75 95 LYS A CA 1
ATOM 786 C C . LYS A 1 95 ? 9.150 5.410 -11.544 1.00 80.75 95 LYS A C 1
ATOM 788 O O . LYS A 1 95 ? 9.442 5.481 -12.734 1.00 80.75 95 LYS A O 1
ATOM 793 N N . LYS A 1 96 ? 9.979 4.911 -10.623 1.00 81.25 96 LYS A N 1
ATOM 794 C CA . LYS A 1 96 ? 11.337 4.456 -10.938 1.00 81.25 96 LYS A CA 1
ATOM 795 C C . LYS A 1 96 ? 11.349 3.212 -11.828 1.00 81.25 96 LYS A C 1
ATOM 797 O O . LYS A 1 96 ? 12.108 3.168 -12.792 1.00 81.25 96 LYS A O 1
ATOM 802 N N . ILE A 1 97 ? 10.463 2.254 -11.554 1.00 78.81 97 ILE A N 1
ATOM 803 C CA . ILE A 1 97 ? 10.241 1.079 -12.410 1.00 78.81 97 ILE A CA 1
ATOM 804 C C . ILE A 1 97 ? 9.846 1.536 -13.820 1.00 78.81 97 ILE A C 1
ATOM 806 O O . ILE A 1 97 ? 10.465 1.138 -14.803 1.00 78.81 97 ILE A O 1
ATOM 810 N N . ASN A 1 98 ? 8.883 2.454 -13.927 1.00 78.00 98 ASN A N 1
ATOM 811 C CA . ASN A 1 98 ? 8.434 2.981 -15.216 1.00 78.00 98 ASN A CA 1
ATOM 812 C C . ASN A 1 98 ? 9.541 3.736 -15.971 1.00 78.00 98 ASN A C 1
ATOM 814 O O . ASN A 1 98 ? 9.622 3.632 -17.190 1.00 78.00 98 ASN A O 1
ATOM 818 N N . GLU A 1 99 ? 10.399 4.492 -15.280 1.00 77.69 99 GLU A N 1
ATOM 819 C CA . GLU A 1 99 ? 11.565 5.151 -15.888 1.00 77.69 99 GLU A CA 1
ATOM 820 C C . GLU A 1 99 ? 12.560 4.151 -16.485 1.00 77.69 99 GLU A C 1
ATOM 822 O O . GLU A 1 99 ? 13.128 4.430 -17.538 1.00 77.69 99 GLU A O 1
ATOM 827 N N . TYR A 1 100 ? 12.750 2.996 -15.845 1.00 70.88 100 TYR A N 1
ATOM 828 C CA . TYR A 1 100 ? 13.626 1.937 -16.347 1.00 70.88 100 TYR A CA 1
ATOM 829 C C . TYR A 1 100 ? 13.018 1.178 -17.531 1.00 70.88 100 TYR A C 1
ATOM 831 O O . TYR A 1 100 ? 13.723 0.823 -18.471 1.00 70.88 100 TYR A O 1
ATOM 839 N N . LEU A 1 101 ? 11.701 0.958 -17.502 1.00 64.88 101 LEU A N 1
ATOM 840 C CA . LEU A 1 101 ? 10.968 0.273 -18.569 1.00 64.88 101 LEU A CA 1
ATOM 841 C C . LEU A 1 101 ? 10.731 1.153 -19.803 1.00 64.88 101 LEU A C 1
ATOM 843 O O . LEU A 1 101 ? 10.386 0.630 -20.865 1.00 64.88 101 LEU A O 1
ATOM 847 N N . LYS A 1 102 ? 10.916 2.478 -19.699 1.00 66.81 102 LYS A N 1
ATOM 848 C CA . LYS A 1 102 ? 10.915 3.347 -20.879 1.00 66.81 102 LYS A CA 1
ATOM 849 C C . LYS A 1 102 ? 12.039 2.897 -21.815 1.00 66.81 102 LYS A C 1
ATOM 851 O O . LYS A 1 102 ? 13.193 2.851 -21.385 1.00 66.81 102 LYS A O 1
ATOM 856 N N . PRO A 1 103 ? 11.753 2.624 -23.100 1.00 47.34 103 PRO A N 1
ATOM 857 C CA . PRO A 1 103 ? 12.819 2.400 -24.055 1.00 47.34 103 PRO A CA 1
ATOM 858 C C . PRO A 1 103 ? 13.711 3.639 -24.046 1.00 47.34 103 PRO A C 1
ATOM 860 O O . PRO A 1 103 ? 13.239 4.758 -24.270 1.00 47.34 103 PRO A O 1
ATOM 863 N N . ARG A 1 104 ? 15.009 3.448 -23.777 1.00 44.59 104 ARG A N 1
ATOM 864 C CA . ARG A 1 104 ? 16.011 4.430 -24.184 1.00 44.59 104 ARG A CA 1
ATOM 865 C C . ARG A 1 104 ? 15.823 4.574 -25.688 1.00 44.59 104 ARG A C 1
ATOM 867 O O . ARG A 1 10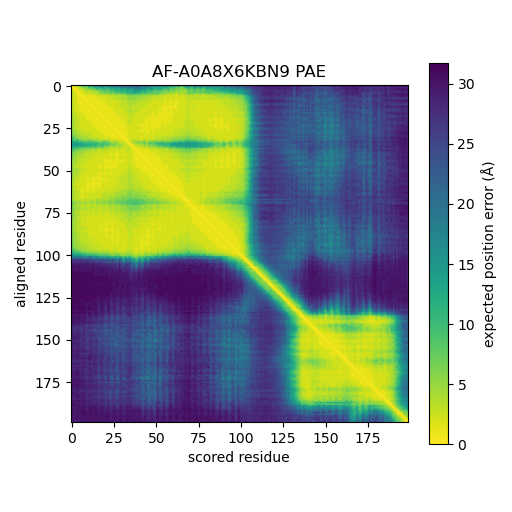4 ? 16.259 3.717 -26.450 1.00 44.59 104 ARG A O 1
ATOM 874 N N . VAL A 1 105 ? 15.152 5.639 -26.116 1.00 42.34 105 VAL A N 1
ATOM 875 C CA . VAL A 1 105 ? 15.384 6.198 -27.440 1.00 42.34 105 VAL A CA 1
ATOM 876 C C . VAL A 1 105 ? 16.852 6.576 -27.434 1.00 42.34 105 VAL A C 1
ATOM 878 O O . VAL A 1 105 ? 17.253 7.642 -26.973 1.00 42.34 105 VAL A O 1
ATOM 881 N N . THR A 1 106 ? 17.681 5.627 -27.851 1.00 40.72 106 THR A N 1
ATOM 882 C CA . THR A 1 106 ? 19.004 5.918 -28.354 1.00 40.72 106 THR A CA 1
ATOM 883 C C . THR A 1 106 ? 18.740 6.842 -29.526 1.00 40.72 106 THR A C 1
ATOM 885 O O . THR A 1 106 ? 18.363 6.383 -30.602 1.00 40.72 106 THR A O 1
ATOM 888 N N . SER A 1 107 ? 18.836 8.153 -29.301 1.00 35.44 107 SER A N 1
ATOM 889 C CA . SER A 1 107 ? 19.010 9.092 -30.397 1.00 35.44 107 SER A CA 1
ATOM 890 C C . SER A 1 107 ? 20.136 8.518 -31.249 1.00 35.44 107 SER A C 1
ATOM 892 O O . SER A 1 107 ? 21.237 8.329 -30.716 1.00 35.44 107 SER A O 1
ATOM 894 N N . PRO A 1 108 ? 19.905 8.183 -32.529 1.00 42.50 108 PRO A N 1
ATOM 895 C CA . PRO A 1 108 ? 21.014 7.931 -33.416 1.00 42.50 108 PRO A CA 1
ATOM 896 C C . PRO A 1 108 ? 21.812 9.227 -33.409 1.00 42.50 108 PRO A C 1
ATOM 898 O O . PRO A 1 108 ? 21.308 10.290 -33.775 1.00 42.50 108 PRO A O 1
ATOM 901 N N . SER A 1 109 ? 23.033 9.148 -32.895 1.00 37.62 109 SER A N 1
ATOM 902 C CA . SER A 1 109 ? 24.035 10.164 -33.147 1.00 37.62 109 SER A CA 1
ATOM 903 C C . SER A 1 109 ? 24.047 10.376 -34.658 1.00 37.62 109 SER A C 1
ATOM 905 O O . SER A 1 109 ? 24.324 9.436 -35.405 1.00 37.62 109 SER A O 1
ATOM 907 N N . PHE A 1 110 ? 23.667 11.569 -35.117 1.00 35.53 110 PHE A N 1
ATOM 908 C CA . PHE A 1 110 ? 23.876 11.978 -36.498 1.00 35.53 110 PHE A CA 1
ATOM 909 C C . PHE A 1 110 ? 25.387 12.105 -36.700 1.00 35.53 110 PHE A C 1
ATOM 911 O O . PHE A 1 110 ? 25.961 13.185 -36.594 1.00 35.53 110 PHE A O 1
ATOM 918 N N . GLN A 1 111 ? 26.048 10.980 -36.952 1.00 37.22 111 GLN A N 1
ATOM 919 C CA . GLN A 1 111 ? 27.347 10.976 -37.596 1.00 37.22 111 GLN A CA 1
ATOM 920 C C . GLN A 1 111 ? 27.089 10.939 -39.093 1.00 37.22 111 GLN A C 1
ATOM 922 O O . GLN A 1 111 ? 26.805 9.905 -39.691 1.00 37.22 111 GLN A O 1
ATOM 927 N N . THR A 1 112 ? 27.138 12.127 -39.679 1.00 39.44 112 THR A N 1
ATOM 928 C CA . THR A 1 112 ? 27.228 12.326 -41.115 1.00 39.44 112 THR A CA 1
ATOM 929 C C . THR A 1 112 ? 28.525 11.694 -41.609 1.00 39.44 112 THR A C 1
ATOM 931 O O . THR A 1 112 ? 29.593 12.286 -41.479 1.00 39.44 112 THR A O 1
ATOM 934 N N . THR A 1 113 ? 28.441 10.515 -42.214 1.00 33.28 113 THR A N 1
ATOM 935 C CA . THR A 1 113 ? 29.452 10.050 -43.164 1.00 33.28 113 THR A CA 1
ATOM 936 C C . THR A 1 113 ? 28.755 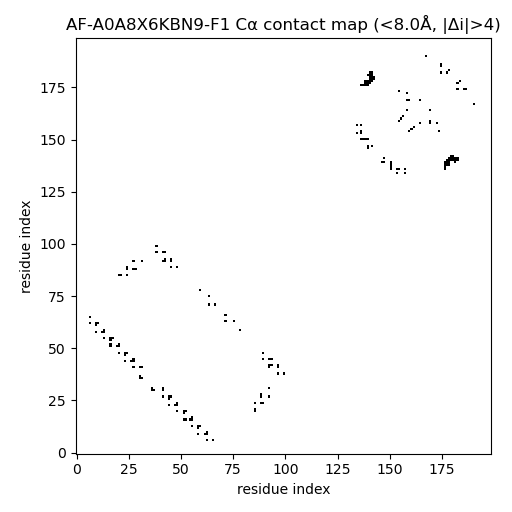9.686 -44.469 1.00 33.28 113 THR A C 1
ATOM 938 O O . THR A 1 113 ? 28.095 8.661 -44.613 1.00 33.28 113 THR A O 1
ATOM 941 N N . LEU A 1 114 ? 28.874 10.591 -45.442 1.00 38.28 114 LEU A N 1
ATOM 942 C CA . LEU A 1 114 ? 28.648 10.261 -46.840 1.00 38.28 114 LEU A CA 1
ATOM 943 C C . LEU A 1 114 ? 29.712 9.239 -47.257 1.00 38.28 114 LEU A C 1
ATOM 945 O O . LEU A 1 114 ? 30.896 9.548 -47.126 1.00 38.28 114 LEU A O 1
ATOM 949 N N . SER A 1 115 ? 29.305 8.083 -47.797 1.00 33.59 115 SER A N 1
ATOM 950 C CA . SER A 1 115 ? 29.803 7.526 -49.073 1.00 33.59 115 SER A CA 1
ATOM 951 C C . SER A 1 115 ? 29.267 6.113 -49.368 1.00 33.59 115 SER A C 1
ATOM 953 O O . SER A 1 115 ? 29.602 5.159 -48.685 1.00 33.59 115 SER A O 1
ATOM 955 N N . HIS A 1 116 ? 28.504 6.041 -50.464 1.00 32.91 116 HIS A N 1
ATOM 956 C CA . HIS A 1 116 ? 28.531 5.053 -51.555 1.00 32.91 116 HIS A CA 1
ATOM 957 C C . HIS A 1 116 ? 28.156 3.556 -51.380 1.00 32.91 116 HIS A C 1
ATOM 959 O O . HIS A 1 116 ? 28.798 2.784 -50.681 1.00 32.91 116 HIS A O 1
ATOM 965 N N . SER A 1 117 ? 27.203 3.200 -52.261 1.00 33.78 117 SER A N 1
ATOM 966 C CA . SER A 1 117 ? 26.967 1.962 -53.036 1.00 33.78 117 SER A CA 1
ATOM 967 C C . SER A 1 117 ? 26.258 0.742 -52.421 1.00 33.78 117 SER A C 1
ATOM 969 O O . SER A 1 117 ? 26.782 0.051 -51.559 1.00 33.78 117 SER A O 1
ATOM 971 N N . GLN A 1 118 ? 25.062 0.514 -52.988 1.00 37.09 118 GLN A N 1
ATOM 972 C CA . GLN A 1 118 ? 24.335 -0.732 -53.289 1.00 37.09 118 GLN A CA 1
ATOM 973 C C . GLN A 1 118 ? 25.027 -2.055 -52.915 1.00 37.09 118 GLN A C 1
ATOM 975 O O . GLN A 1 118 ? 26.081 -2.354 -53.461 1.00 37.09 118 GLN A O 1
ATOM 980 N N . ASP A 1 119 ? 24.352 -2.895 -52.121 1.00 28.94 119 ASP A N 1
ATOM 981 C CA . ASP A 1 119 ? 23.780 -4.134 -52.668 1.00 28.94 119 ASP A CA 1
ATOM 982 C C . ASP A 1 119 ? 22.715 -4.752 -51.744 1.00 28.94 119 ASP A C 1
ATOM 984 O O . ASP A 1 119 ? 22.829 -4.761 -50.516 1.00 28.94 119 ASP A O 1
ATOM 988 N N . GLU A 1 120 ? 21.661 -5.255 -52.376 1.00 34.94 120 GLU A N 1
ATOM 989 C CA . GLU A 1 120 ? 20.527 -5.968 -51.792 1.00 34.94 120 GLU A CA 1
ATOM 990 C C . GLU A 1 120 ? 20.941 -7.401 -51.443 1.00 34.94 120 GLU A C 1
ATOM 992 O O . GLU A 1 120 ? 21.130 -8.227 -52.330 1.00 34.94 120 GLU A O 1
ATOM 997 N N . HIS A 1 121 ? 21.016 -7.747 -50.155 1.00 32.41 121 HIS A N 1
ATOM 998 C CA . HIS A 1 121 ? 20.935 -9.146 -49.736 1.00 32.41 121 HIS A CA 1
ATOM 999 C C . HIS A 1 121 ? 20.162 -9.297 -48.425 1.00 32.41 121 HIS A C 1
ATOM 1001 O O . HIS A 1 121 ? 20.660 -9.092 -47.318 1.00 32.41 121 HIS A O 1
ATOM 1007 N N . PHE A 1 122 ? 18.914 -9.720 -48.614 1.00 34.47 122 PHE A N 1
ATOM 1008 C CA . PHE A 1 122 ? 18.026 -10.409 -47.688 1.00 34.47 122 PHE A CA 1
ATOM 1009 C C . PHE A 1 122 ? 18.780 -11.172 -46.581 1.00 34.47 122 PHE A C 1
ATOM 1011 O O . PHE A 1 122 ? 19.284 -12.280 -46.777 1.00 34.47 122 PHE A O 1
ATOM 1018 N N . ARG A 1 123 ? 18.794 -10.612 -45.372 1.00 29.83 123 ARG A N 1
ATOM 1019 C CA . ARG A 1 123 ? 18.914 -11.393 -44.143 1.00 29.83 123 ARG A CA 1
ATOM 1020 C C . ARG A 1 123 ? 17.745 -11.030 -43.250 1.00 29.83 123 ARG A C 1
ATOM 1022 O O . ARG A 1 123 ? 17.752 -10.010 -42.571 1.00 29.83 123 ARG A O 1
ATOM 1029 N N . ASN A 1 124 ? 16.741 -11.905 -43.299 1.00 35.22 124 ASN A N 1
ATOM 1030 C CA . ASN A 1 124 ? 15.750 -12.098 -42.252 1.00 35.22 124 ASN A CA 1
ATOM 1031 C C . ASN A 1 124 ? 16.489 -12.202 -40.912 1.00 35.22 124 ASN A C 1
ATOM 1033 O O . ASN A 1 124 ? 16.970 -13.272 -40.551 1.00 35.22 124 ASN A O 1
ATOM 1037 N N . SER A 1 125 ? 16.634 -11.086 -40.206 1.00 32.84 125 SER A N 1
ATOM 1038 C CA . SER A 1 125 ? 16.840 -11.136 -38.770 1.00 32.84 125 SER A CA 1
ATOM 1039 C C . SER A 1 125 ? 15.444 -11.105 -38.201 1.00 32.84 125 SER A C 1
ATOM 1041 O O . SER A 1 125 ? 14.758 -10.081 -38.265 1.00 32.84 125 SER A O 1
ATOM 1043 N N . ASP A 1 126 ? 14.994 -12.290 -37.802 1.00 33.28 126 ASP A N 1
ATOM 1044 C CA . ASP A 1 126 ? 13.751 -12.508 -37.098 1.00 33.28 126 ASP A CA 1
ATOM 1045 C C . ASP A 1 126 ? 13.482 -11.325 -36.182 1.00 33.28 126 ASP A C 1
ATOM 1047 O O . ASP A 1 126 ? 14.270 -11.006 -35.289 1.00 33.28 126 ASP A O 1
ATOM 1051 N N . ASN A 1 127 ? 12.354 -10.659 -36.439 1.00 36.41 127 ASN A N 1
ATOM 1052 C CA . ASN A 1 127 ? 11.702 -9.849 -35.437 1.00 36.41 127 ASN A CA 1
ATOM 1053 C C . ASN A 1 127 ? 11.689 -10.713 -34.180 1.00 36.41 127 ASN A C 1
ATOM 1055 O O . ASN A 1 127 ? 10.860 -11.624 -34.072 1.00 36.41 127 ASN A O 1
ATOM 1059 N N . ILE A 1 128 ? 12.582 -10.429 -33.231 1.00 41.06 128 ILE A N 1
ATOM 1060 C CA . ILE A 1 128 ? 12.391 -10.833 -31.854 1.00 41.06 128 ILE A CA 1
ATOM 1061 C C . ILE A 1 128 ? 11.166 -10.027 -31.437 1.00 41.06 128 ILE A C 1
ATOM 1063 O O . ILE A 1 128 ? 11.241 -8.953 -30.848 1.00 41.06 128 ILE A O 1
ATOM 1067 N N . ARG A 1 129 ? 9.993 -10.550 -31.811 1.00 41.34 129 ARG A N 1
ATOM 1068 C CA . ARG A 1 129 ? 8.741 -10.352 -31.116 1.00 41.34 129 ARG A CA 1
ATOM 1069 C C . ARG A 1 129 ? 9.025 -10.933 -29.748 1.00 41.34 129 ARG A C 1
ATOM 1071 O O . ARG A 1 129 ? 8.691 -12.085 -29.477 1.00 41.34 129 ARG A O 1
ATOM 1078 N N . ILE A 1 130 ? 9.689 -10.137 -28.913 1.00 34.75 130 ILE A N 1
ATOM 1079 C CA . ILE A 1 130 ? 9.615 -10.268 -27.475 1.00 34.75 130 ILE A CA 1
ATOM 1080 C C . ILE A 1 130 ? 8.113 -10.253 -27.242 1.00 34.75 130 ILE A C 1
ATOM 1082 O O . ILE A 1 130 ? 7.456 -9.220 -27.368 1.00 34.75 130 ILE A O 1
ATOM 1086 N N . LYS A 1 131 ? 7.533 -11.443 -27.071 1.00 32.31 131 LYS A N 1
ATOM 1087 C CA . LYS A 1 131 ? 6.167 -11.581 -26.603 1.00 32.31 131 LYS A CA 1
ATOM 1088 C C . LYS A 1 131 ? 6.231 -11.056 -25.185 1.00 32.31 131 LYS A C 1
ATOM 1090 O O . LYS A 1 131 ? 6.513 -11.798 -24.252 1.00 32.31 131 LYS A O 1
ATOM 1095 N N . VAL A 1 132 ? 6.034 -9.746 -25.079 1.00 39.62 132 VAL A N 1
ATOM 1096 C CA . VAL A 1 132 ? 5.705 -9.058 -23.844 1.00 39.62 132 VAL A CA 1
ATOM 1097 C C . VAL A 1 132 ? 4.633 -9.921 -23.178 1.00 39.62 132 VAL A C 1
ATOM 1099 O O . VAL A 1 132 ? 3.687 -10.321 -23.877 1.00 39.62 132 VAL A O 1
ATOM 1102 N N . PRO A 1 133 ? 4.773 -10.279 -21.888 1.00 35.81 133 PRO A N 1
ATOM 1103 C CA . PRO A 1 133 ? 3.676 -10.890 -21.156 1.00 35.81 133 PRO A CA 1
ATOM 1104 C C . PRO A 1 133 ? 2.460 -10.014 -21.424 1.00 35.81 133 PRO A C 1
ATOM 1106 O O . PRO A 1 133 ? 2.511 -8.809 -21.180 1.00 35.81 133 PRO A O 1
ATOM 1109 N N . LYS A 1 134 ? 1.413 -10.565 -22.045 1.00 42.16 134 LYS A N 1
ATOM 1110 C CA . LYS A 1 134 ? 0.186 -9.805 -22.280 1.00 42.16 134 LYS A CA 1
ATOM 1111 C C . LYS A 1 134 ? -0.354 -9.467 -20.896 1.00 42.16 134 LYS A C 1
ATOM 1113 O O . LYS A 1 134 ? -0.996 -10.310 -20.280 1.00 42.16 134 LYS A O 1
ATOM 1118 N N . TYR A 1 135 ? -0.026 -8.282 -20.387 1.00 51.81 135 TYR A N 1
ATOM 1119 C CA . TYR A 1 135 ? -0.632 -7.742 -19.184 1.00 51.81 135 TYR A CA 1
ATOM 1120 C C . TYR A 1 135 ? -2.115 -7.608 -19.509 1.00 51.81 135 TYR A C 1
ATOM 1122 O O . TYR A 1 135 ? -2.526 -6.771 -20.312 1.00 51.81 135 TYR A O 1
ATOM 1130 N N . TYR A 1 136 ? -2.904 -8.544 -18.989 1.00 57.69 136 TYR A N 1
ATOM 1131 C CA . TYR A 1 136 ? -4.339 -8.548 -19.184 1.00 57.69 136 TYR A CA 1
ATOM 1132 C C . TYR A 1 136 ? -4.894 -7.345 -18.430 1.00 57.69 136 TYR A C 1
ATOM 1134 O O . TYR A 1 136 ? -4.844 -7.299 -17.204 1.00 57.69 136 TYR A O 1
ATOM 1142 N N . ILE A 1 137 ? -5.408 -6.362 -19.167 1.00 73.50 137 ILE A N 1
ATOM 1143 C CA . ILE A 1 137 ? -6.194 -5.284 -18.576 1.00 73.50 137 ILE A CA 1
ATOM 1144 C C . ILE A 1 137 ? -7.443 -5.951 -17.996 1.00 73.50 137 ILE A C 1
ATOM 1146 O O . ILE A 1 137 ? -8.259 -6.518 -18.725 1.00 73.50 137 ILE A O 1
ATOM 1150 N N . THR A 1 138 ? -7.572 -5.944 -16.676 1.00 75.44 138 THR A N 1
ATOM 1151 C CA . THR A 1 138 ? -8.767 -6.446 -16.000 1.00 75.44 138 THR A CA 1
ATOM 1152 C C . THR A 1 138 ? -9.950 -5.538 -16.302 1.00 75.44 138 THR A C 1
ATOM 1154 O O . THR A 1 138 ? -9.819 -4.320 -16.375 1.00 75.44 138 THR A O 1
ATOM 1157 N N . ARG A 1 139 ? -11.126 -6.134 -16.516 1.00 80.69 139 ARG A N 1
ATOM 1158 C CA . ARG A 1 139 ? -12.332 -5.382 -16.871 1.00 80.69 139 ARG A CA 1
ATOM 1159 C C . ARG A 1 139 ? -12.850 -4.603 -15.660 1.00 80.69 139 ARG A C 1
ATOM 1161 O O . ARG A 1 139 ? -12.987 -5.182 -14.585 1.00 80.69 139 ARG A O 1
ATOM 1168 N N . PHE A 1 140 ? -13.173 -3.324 -15.839 1.00 87.88 140 PHE A N 1
ATOM 1169 C CA . PHE A 1 140 ? -13.738 -2.475 -14.788 1.00 87.88 140 PHE A CA 1
ATOM 1170 C C . PHE A 1 140 ? -15.250 -2.302 -14.974 1.00 87.88 140 PHE A C 1
ATOM 1172 O O . PHE A 1 140 ? -15.702 -1.884 -16.039 1.00 87.88 140 PHE A O 1
ATOM 1179 N N . TYR A 1 141 ? -16.033 -2.629 -13.942 1.00 87.62 141 TYR A N 1
ATOM 1180 C CA . TYR A 1 141 ? -17.501 -2.652 -14.017 1.00 87.62 141 TYR A CA 1
ATOM 1181 C C . TYR A 1 141 ? -18.185 -1.420 -13.405 1.00 87.62 141 TYR A C 1
ATOM 1183 O O . TYR A 1 141 ? -19.386 -1.238 -13.607 1.00 87.62 141 TYR A O 1
ATOM 1191 N N . GLY A 1 142 ? -17.438 -0.563 -12.697 1.00 81.19 142 GLY A N 1
ATOM 1192 C CA . GLY A 1 142 ? -17.989 0.615 -12.013 1.00 81.19 142 GLY A CA 1
ATOM 1193 C C . GLY A 1 142 ? -18.726 0.304 -10.707 1.00 81.19 142 GLY A C 1
ATOM 1194 O O . GLY A 1 142 ? -19.514 1.123 -10.245 1.00 81.19 142 GLY A O 1
ATOM 1195 N N . ASP A 1 143 ? -18.488 -0.877 -10.139 1.00 77.38 143 ASP A N 1
ATOM 1196 C CA . ASP A 1 143 ? -19.013 -1.377 -8.865 1.00 77.38 143 ASP A CA 1
ATOM 1197 C C . ASP A 1 143 ? -18.165 -0.943 -7.659 1.00 77.38 143 ASP A C 1
ATOM 1199 O O . ASP A 1 143 ? -18.697 -0.695 -6.581 1.00 77.38 143 ASP A O 1
ATOM 1203 N N . ASP A 1 144 ? -16.850 -0.821 -7.849 1.00 79.94 144 ASP A N 1
ATOM 1204 C CA . ASP A 1 144 ? -15.894 -0.479 -6.797 1.00 79.94 144 ASP A CA 1
ATOM 1205 C C . ASP A 1 144 ? -14.899 0.585 -7.276 1.00 79.94 144 ASP A C 1
ATOM 1207 O O . ASP A 1 144 ? -13.998 0.316 -8.075 1.00 79.94 144 ASP A O 1
ATOM 1211 N N . ALA A 1 145 ? -15.039 1.806 -6.757 1.00 75.50 145 ALA A N 1
ATOM 1212 C CA . ALA A 1 145 ? -14.194 2.940 -7.123 1.00 75.50 145 ALA A CA 1
ATOM 1213 C C . ALA A 1 145 ? -12.709 2.736 -6.770 1.00 75.50 145 ALA A C 1
ATOM 1215 O O . ALA A 1 145 ? -11.847 3.318 -7.428 1.00 75.50 145 ALA A O 1
ATOM 1216 N N . SER A 1 146 ? -12.377 1.881 -5.795 1.00 76.88 146 SER A N 1
ATOM 1217 C CA . SER A 1 146 ? -10.982 1.603 -5.423 1.00 76.88 146 SER A CA 1
ATOM 1218 C C . SER A 1 146 ? -10.219 0.864 -6.531 1.00 76.88 146 SER A C 1
ATOM 1220 O O . SER A 1 146 ? -9.015 1.066 -6.711 1.00 76.88 146 SER A O 1
ATOM 1222 N N . LYS A 1 147 ? -10.930 0.085 -7.360 1.00 79.38 147 LYS A N 1
ATOM 1223 C CA . LYS A 1 147 ? -10.362 -0.642 -8.507 1.00 79.38 147 LYS A CA 1
ATOM 1224 C C . LYS A 1 147 ? -10.084 0.257 -9.707 1.00 79.38 147 LYS A C 1
ATOM 1226 O O . LYS A 1 147 ? -9.334 -0.150 -10.596 1.00 79.38 147 LYS A O 1
ATOM 1231 N N . TRP A 1 148 ? -10.648 1.469 -9.738 1.00 84.06 148 TRP A N 1
ATOM 1232 C CA . TRP A 1 148 ? -10.452 2.410 -10.841 1.00 84.06 148 TRP A CA 1
ATOM 1233 C C . TRP A 1 148 ? -8.974 2.734 -11.048 1.00 84.06 148 TRP A C 1
ATOM 1235 O O . TRP A 1 148 ? -8.496 2.716 -12.178 1.00 84.06 148 TRP A O 1
ATOM 1245 N N . LEU A 1 149 ? -8.231 2.971 -9.964 1.00 80.50 149 LEU A N 1
ATOM 1246 C CA . LEU A 1 149 ? -6.819 3.334 -10.056 1.00 80.50 149 LEU A CA 1
ATOM 1247 C C . LEU A 1 149 ? -5.980 2.187 -10.641 1.00 80.50 149 LEU A C 1
ATOM 1249 O O . LEU A 1 149 ? -5.135 2.407 -11.506 1.00 80.50 149 LEU A O 1
ATOM 1253 N N . THR A 1 150 ? -6.247 0.952 -10.220 1.00 79.12 150 THR A N 1
ATOM 1254 C CA . THR A 1 150 ? -5.582 -0.252 -10.744 1.00 79.12 150 THR A CA 1
ATOM 1255 C C . THR A 1 150 ? -5.908 -0.484 -12.221 1.00 79.12 150 THR A C 1
ATOM 1257 O O . THR A 1 150 ? -5.008 -0.758 -13.023 1.00 79.12 150 THR A O 1
ATOM 1260 N N . PHE A 1 151 ? -7.180 -0.319 -12.596 1.00 86.38 151 PHE A N 1
ATOM 1261 C CA . PHE A 1 151 ? -7.630 -0.379 -13.985 1.00 86.38 151 PHE A CA 1
ATOM 1262 C C . PHE A 1 151 ? -6.945 0.686 -14.846 1.00 86.38 151 PHE A C 1
ATOM 1264 O O . PHE A 1 151 ? -6.344 0.353 -15.869 1.00 86.38 151 PHE A O 1
ATOM 1271 N N . TRP A 1 152 ? -6.995 1.950 -14.417 1.00 87.31 152 TRP A N 1
ATOM 1272 C CA . TRP A 1 152 ? -6.446 3.071 -15.171 1.00 87.31 152 TRP A CA 1
ATOM 1273 C C . TRP A 1 152 ? -4.940 2.929 -15.368 1.00 87.31 152 TRP A C 1
ATOM 1275 O O . TRP A 1 152 ? -4.486 3.055 -16.495 1.00 87.31 152 TRP A O 1
ATOM 1285 N N . ASN A 1 153 ? -4.174 2.561 -14.337 1.00 78.88 153 ASN A N 1
ATOM 1286 C CA . ASN A 1 153 ? -2.725 2.348 -14.467 1.00 78.88 153 ASN A CA 1
ATOM 1287 C C . ASN A 1 153 ? -2.383 1.263 -15.509 1.00 78.88 153 ASN A C 1
ATOM 1289 O O . ASN A 1 153 ? -1.441 1.405 -16.295 1.00 78.88 153 ASN A O 1
ATOM 1293 N N . SER A 1 154 ? -3.173 0.185 -15.550 1.00 78.06 154 SER A N 1
ATOM 1294 C CA . SER A 1 154 ? -2.997 -0.904 -16.521 1.00 78.06 154 SER A CA 1
ATOM 1295 C C . SER A 1 154 ? -3.379 -0.469 -17.939 1.00 78.06 154 SER A C 1
ATOM 1297 O O . SER A 1 154 ? -2.659 -0.750 -18.904 1.00 78.06 154 SER A O 1
ATOM 1299 N N . PHE A 1 155 ? -4.496 0.251 -18.069 1.00 85.44 155 PHE A N 1
ATOM 1300 C CA . PHE A 1 155 ? -4.988 0.798 -19.330 1.00 85.44 155 PHE A CA 1
ATOM 1301 C C . PHE A 1 155 ? -4.055 1.880 -19.891 1.00 85.44 155 PHE A C 1
ATOM 1303 O O . PHE A 1 155 ? -3.771 1.908 -21.089 1.00 85.44 155 PHE A O 1
ATOM 1310 N N . GLU A 1 156 ? -3.534 2.747 -19.028 1.00 84.62 156 GLU A N 1
ATOM 1311 C CA . GLU A 1 156 ? -2.640 3.838 -19.386 1.00 84.62 156 GLU A CA 1
ATOM 1312 C C . GLU A 1 156 ? -1.350 3.300 -20.011 1.00 84.62 156 GLU A C 1
ATOM 1314 O O . GLU A 1 156 ? -0.953 3.706 -21.105 1.00 84.62 156 GLU A O 1
ATOM 1319 N N . THR A 1 157 ? -0.756 2.305 -19.355 1.00 75.56 157 THR A N 1
ATOM 1320 C CA . THR A 1 157 ? 0.493 1.671 -19.787 1.00 75.56 157 THR A CA 1
ATOM 1321 C C . THR A 1 157 ? 0.315 0.862 -21.074 1.00 75.56 157 THR A C 1
ATOM 1323 O O . THR A 1 157 ? 1.171 0.900 -21.954 1.00 75.56 157 THR A O 1
ATOM 1326 N N . SER A 1 158 ? -0.807 0.152 -21.212 1.00 72.75 158 SER A N 1
ATOM 1327 C CA . SER A 1 158 ? -1.017 -0.792 -22.321 1.00 72.75 158 SER A CA 1
ATOM 1328 C C . SER A 1 158 ? -1.652 -0.156 -23.564 1.00 72.75 158 SER A C 1
ATOM 1330 O O . SER A 1 158 ? -1.436 -0.626 -24.682 1.00 72.75 158 SER A O 1
ATOM 1332 N N . VAL A 1 159 ? -2.459 0.896 -23.385 1.00 81.31 159 VAL A N 1
ATOM 1333 C CA . VAL A 1 159 ? -3.301 1.483 -24.441 1.00 81.31 159 VAL A CA 1
ATOM 1334 C C . VAL A 1 159 ? -3.094 2.990 -24.564 1.00 81.31 159 VAL A C 1
ATOM 1336 O O . VAL A 1 159 ? -2.846 3.467 -25.670 1.00 81.31 159 VAL A O 1
ATOM 1339 N N . HIS A 1 160 ? -3.183 3.762 -23.474 1.00 84.88 160 HIS A N 1
ATOM 1340 C CA . HIS A 1 160 ? -3.136 5.232 -23.560 1.00 84.88 160 HIS A CA 1
ATOM 1341 C C . HIS A 1 160 ? -1.793 5.744 -24.097 1.00 84.88 160 HIS A C 1
ATOM 1343 O O . HIS A 1 160 ? -1.774 6.548 -25.033 1.00 84.88 160 HIS A O 1
ATOM 1349 N N . ASN A 1 161 ? -0.690 5.214 -23.570 1.00 78.81 161 ASN A N 1
ATOM 1350 C CA . ASN A 1 161 ? 0.674 5.590 -23.946 1.00 78.81 161 ASN A CA 1
ATOM 1351 C C . ASN A 1 161 ? 1.168 4.886 -25.218 1.00 78.81 161 ASN A C 1
ATOM 1353 O O . ASN A 1 161 ? 2.270 5.151 -25.686 1.00 78.81 161 ASN A O 1
ATOM 1357 N N . ASN A 1 162 ? 0.358 4.001 -25.807 1.00 76.44 162 ASN A N 1
ATOM 1358 C CA . ASN A 1 162 ? 0.719 3.316 -27.037 1.00 76.44 162 ASN A CA 1
ATOM 1359 C C . ASN A 1 162 ? 0.520 4.248 -28.247 1.00 76.44 162 ASN A C 1
ATOM 1361 O O . ASN A 1 162 ? -0.609 4.542 -28.645 1.00 76.44 162 ASN A O 1
ATOM 1365 N N . GLU A 1 163 ? 1.616 4.728 -28.832 1.00 77.56 163 GLU A N 1
ATOM 1366 C CA . GLU A 1 163 ? 1.606 5.642 -29.986 1.00 77.56 163 GLU A CA 1
ATOM 1367 C C . GLU A 1 163 ? 1.165 4.972 -31.297 1.00 77.56 163 GLU A C 1
ATOM 1369 O O . GLU A 1 163 ? 0.720 5.659 -32.212 1.00 77.56 163 GLU A O 1
ATOM 1374 N N . SER A 1 164 ? 1.208 3.635 -31.377 1.00 74.88 164 SER A N 1
ATOM 1375 C CA . SER A 1 164 ? 0.735 2.889 -32.555 1.00 74.88 164 SER A CA 1
ATOM 1376 C C . SER A 1 164 ? -0.794 2.833 -32.675 1.00 74.88 164 SER A C 1
ATOM 1378 O O . SER A 1 164 ? -1.316 2.494 -33.735 1.00 74.88 164 SER A O 1
ATOM 1380 N N . LEU A 1 165 ? -1.520 3.180 -31.605 1.00 74.06 165 LEU A N 1
ATOM 1381 C CA . LEU A 1 165 ? -2.980 3.218 -31.585 1.00 74.06 165 LEU A CA 1
ATOM 1382 C C . LEU A 1 165 ? -3.479 4.650 -31.792 1.00 74.06 165 LEU A C 1
ATOM 1384 O O . LEU A 1 165 ? -3.060 5.587 -31.107 1.00 74.06 165 LEU A O 1
ATOM 1388 N N . ASN A 1 166 ? -4.437 4.831 -32.698 1.00 78.12 166 ASN A N 1
ATOM 1389 C CA . ASN A 1 166 ? -5.095 6.123 -32.861 1.00 78.12 166 ASN A CA 1
ATOM 1390 C C . ASN A 1 166 ? -6.140 6.352 -31.744 1.00 78.12 166 ASN A C 1
ATOM 1392 O O . ASN A 1 166 ? -6.478 5.457 -30.968 1.00 78.12 166 ASN A O 1
ATOM 1396 N N . LYS A 1 167 ? -6.676 7.574 -31.649 1.00 79.12 167 LYS A N 1
ATOM 1397 C CA . LYS A 1 167 ? -7.649 7.943 -30.603 1.00 79.12 167 LYS A CA 1
ATOM 1398 C C . LYS A 1 167 ? -8.933 7.099 -30.638 1.00 79.12 167 LYS A C 1
ATOM 1400 O O . LYS A 1 167 ? -9.506 6.846 -29.582 1.00 79.12 167 LYS A O 1
ATOM 1405 N N . VAL A 1 168 ? -9.363 6.662 -31.823 1.00 78.25 168 VAL A N 1
ATOM 1406 C CA . VAL A 1 168 ? -10.560 5.825 -32.004 1.00 78.25 168 VAL A CA 1
ATOM 1407 C C . VAL A 1 168 ? -10.295 4.413 -31.489 1.00 78.25 168 VAL A C 1
ATOM 1409 O O . VAL A 1 168 ? -11.086 3.892 -30.709 1.00 78.25 168 VAL A O 1
ATOM 1412 N N . ASP A 1 169 ? -9.149 3.830 -31.832 1.00 71.88 169 ASP A N 1
ATOM 1413 C CA . ASP A 1 169 ? -8.755 2.504 -31.359 1.00 71.88 169 ASP A CA 1
ATOM 1414 C C . ASP A 1 169 ? -8.573 2.502 -29.843 1.00 71.88 169 ASP A C 1
ATOM 1416 O O . ASP A 1 169 ? -9.124 1.640 -29.164 1.00 71.88 169 ASP A O 1
ATOM 1420 N N . LYS A 1 170 ? -7.909 3.522 -29.281 1.00 82.62 170 LYS A N 1
ATOM 1421 C CA . LYS A 1 170 ? -7.787 3.697 -27.823 1.00 82.62 170 LYS A CA 1
ATOM 1422 C C . LYS A 1 170 ? -9.153 3.747 -27.136 1.00 82.62 170 LYS A C 1
ATOM 1424 O O . LYS A 1 170 ? -9.337 3.122 -26.094 1.00 82.62 170 LYS A O 1
ATOM 1429 N N . PHE A 1 171 ? -10.122 4.446 -27.724 1.00 81.62 171 PHE A N 1
ATOM 1430 C CA . PHE A 1 171 ? -11.483 4.509 -27.195 1.00 81.62 171 PHE A CA 1
ATOM 1431 C C . PHE A 1 171 ? -12.220 3.166 -27.298 1.00 81.62 171 PHE A C 1
ATOM 1433 O O . PHE A 1 171 ? -12.891 2.755 -26.354 1.00 81.62 171 PHE A O 1
ATOM 1440 N N . ASN A 1 172 ? -12.047 2.431 -28.396 1.00 77.62 172 ASN A N 1
ATOM 1441 C CA . ASN A 1 172 ? -12.611 1.089 -28.546 1.00 77.62 172 ASN A CA 1
ATOM 1442 C C . ASN A 1 172 ? -12.007 0.102 -27.538 1.00 77.62 172 ASN A C 1
ATOM 1444 O O . ASN A 1 172 ? -12.737 -0.682 -26.931 1.00 77.62 172 ASN A O 1
ATOM 1448 N N . TYR A 1 173 ? -10.698 0.187 -27.290 1.00 81.19 173 TYR A N 1
ATOM 1449 C CA . TYR A 1 173 ? -10.029 -0.569 -26.234 1.00 81.19 173 TYR A CA 1
ATOM 1450 C C . TYR A 1 173 ? -10.571 -0.217 -24.849 1.00 81.19 173 TYR A C 1
ATOM 1452 O O . TYR A 1 173 ? -10.786 -1.125 -24.048 1.00 81.19 173 TYR A O 1
ATOM 1460 N N . LEU A 1 174 ? -10.827 1.066 -24.572 1.00 84.44 174 LEU A N 1
ATOM 1461 C CA . LEU A 1 174 ? -11.448 1.494 -23.318 1.00 84.44 174 LEU A CA 1
ATOM 1462 C C . LEU A 1 174 ? -12.814 0.819 -23.152 1.00 84.44 174 LEU A C 1
ATOM 1464 O O . LEU A 1 174 ? -13.027 0.117 -22.171 1.00 84.44 174 LEU A O 1
ATOM 1468 N N . LYS A 1 175 ? -13.702 0.926 -24.149 1.00 84.25 175 LYS A N 1
ATOM 1469 C CA . LYS A 1 175 ? -15.030 0.287 -24.112 1.00 84.25 175 LYS A CA 1
ATOM 1470 C C . LYS A 1 175 ? -14.953 -1.232 -23.931 1.00 84.25 175 LYS A C 1
ATOM 1472 O O . LYS A 1 175 ? -15.719 -1.791 -23.152 1.00 84.25 175 LYS A O 1
ATOM 1477 N N . ALA A 1 176 ? -14.019 -1.905 -24.604 1.00 80.25 176 ALA A N 1
ATOM 1478 C CA . ALA A 1 176 ? -13.850 -3.355 -24.498 1.00 80.25 176 ALA A CA 1
ATOM 1479 C C . ALA A 1 176 ? -13.473 -3.817 -23.077 1.00 80.25 176 ALA A C 1
ATOM 1481 O O . ALA A 1 176 ? -13.850 -4.916 -22.669 1.00 80.25 176 ALA A O 1
ATOM 1482 N N . HIS A 1 177 ? -12.781 -2.967 -22.312 1.00 84.56 177 HIS A N 1
ATOM 1483 C CA . HIS A 1 177 ? -12.342 -3.259 -20.945 1.00 84.56 177 HIS A CA 1
ATOM 1484 C C . HIS A 1 177 ? -13.209 -2.590 -19.869 1.00 84.56 177 HIS A C 1
ATOM 1486 O O . HIS A 1 177 ? -12.904 -2.691 -18.682 1.00 84.56 177 HIS A O 1
ATOM 1492 N N . LEU A 1 178 ? -14.328 -1.986 -20.263 1.00 86.56 178 LEU A N 1
ATOM 1493 C CA . LEU A 1 178 ? -15.374 -1.526 -19.360 1.00 86.56 178 LEU A CA 1
ATOM 1494 C C . LEU A 1 178 ? -16.581 -2.472 -19.412 1.00 86.56 178 LEU A C 1
ATOM 1496 O O . LEU A 1 178 ? -16.824 -3.162 -20.408 1.00 86.56 178 LEU A O 1
ATOM 1500 N N . GLY A 1 179 ? -17.322 -2.537 -18.313 1.00 84.69 179 GLY A N 1
ATOM 1501 C CA . GLY A 1 179 ? -18.592 -3.248 -18.183 1.00 84.69 179 GLY A CA 1
ATOM 1502 C C . GLY A 1 179 ? -19.538 -2.496 -17.245 1.00 84.69 179 GLY A C 1
ATOM 1503 O O . GLY A 1 179 ? -19.161 -1.470 -16.683 1.00 84.69 179 GLY A O 1
ATOM 1504 N N . GLY A 1 180 ? -20.763 -2.995 -17.078 1.00 86.12 180 GLY A N 1
ATOM 1505 C CA . GLY A 1 180 ? -21.710 -2.468 -16.089 1.00 86.12 180 GLY A CA 1
ATOM 1506 C C . GLY A 1 180 ? -21.984 -0.963 -16.216 1.00 86.12 180 GLY A C 1
ATOM 1507 O O . GLY A 1 180 ? -22.143 -0.433 -17.318 1.00 86.12 180 GLY A O 1
ATOM 1508 N N . SER A 1 181 ? -22.028 -0.274 -15.074 1.00 83.81 181 SER A N 1
ATOM 1509 C CA . SER A 1 181 ? -22.282 1.171 -14.999 1.00 83.81 181 SER A CA 1
ATOM 1510 C C . SER A 1 181 ? -21.181 1.988 -15.683 1.00 83.81 181 SER A C 1
ATOM 1512 O O . SER A 1 181 ? -21.471 3.008 -16.316 1.00 83.81 181 SER A O 1
ATOM 1514 N N . ALA A 1 182 ? -19.931 1.518 -15.624 1.00 84.31 182 ALA A N 1
ATOM 1515 C CA . ALA A 1 182 ? -18.800 2.192 -16.250 1.00 84.31 182 ALA A CA 1
ATOM 1516 C C . ALA A 1 182 ? -18.909 2.200 -17.783 1.00 84.31 182 ALA A C 1
ATOM 1518 O O . ALA A 1 182 ? -18.674 3.235 -18.404 1.00 84.31 182 ALA A O 1
ATOM 1519 N N . LEU A 1 183 ? -19.321 1.081 -18.395 1.00 85.56 183 LEU A N 1
ATOM 1520 C CA . LEU A 1 183 ? -19.546 1.010 -19.843 1.00 85.56 183 LEU A CA 1
ATOM 1521 C C . LEU A 1 183 ? -20.707 1.913 -20.274 1.00 85.56 183 LEU A C 1
ATOM 1523 O O . LEU A 1 183 ? -20.542 2.718 -21.187 1.00 85.56 183 LEU A O 1
ATOM 1527 N N . ASN A 1 184 ? -21.843 1.841 -19.577 1.00 83.31 184 ASN A N 1
ATOM 1528 C CA . ASN A 1 184 ? -23.020 2.659 -19.889 1.00 83.31 184 ASN A CA 1
ATOM 1529 C C . ASN A 1 184 ? -22.698 4.164 -19.860 1.00 83.31 184 ASN A C 1
ATOM 1531 O O . ASN A 1 184 ? -23.189 4.929 -20.687 1.00 83.31 184 ASN A O 1
ATOM 1535 N N . THR A 1 185 ? -21.818 4.579 -18.943 1.00 84.06 185 THR A N 1
ATOM 1536 C CA . THR A 1 185 ? -21.365 5.973 -18.821 1.00 84.06 185 THR A CA 1
ATOM 1537 C C . THR A 1 185 ? -20.544 6.428 -20.027 1.00 84.06 185 THR A C 1
ATOM 1539 O O . THR A 1 185 ? -20.640 7.584 -20.427 1.00 84.06 185 THR A O 1
ATOM 1542 N N . VAL A 1 186 ? -19.742 5.549 -20.638 1.00 81.88 186 VAL A N 1
ATOM 1543 C CA . VAL A 1 186 ? -18.923 5.913 -21.808 1.00 81.88 186 VAL A CA 1
ATOM 1544 C C . VAL A 1 186 ? -19.637 5.700 -23.143 1.00 81.88 186 VAL A C 1
ATOM 1546 O O . VAL A 1 186 ? -19.241 6.300 -24.140 1.00 81.88 186 VAL A O 1
ATOM 1549 N N . GLU A 1 187 ? -20.689 4.879 -23.194 1.00 78.56 187 GLU A N 1
ATOM 1550 C CA . GLU A 1 187 ? -21.433 4.599 -24.431 1.00 78.56 187 GLU A CA 1
ATOM 1551 C C . GLU A 1 187 ? -22.140 5.818 -25.022 1.00 78.56 187 GLU A C 1
ATOM 1553 O O . GLU A 1 187 ? -22.274 5.907 -26.243 1.00 78.56 187 GLU A O 1
ATOM 1558 N N . VAL A 1 188 ? -22.528 6.779 -24.181 1.00 74.88 188 VAL A N 1
ATOM 1559 C CA . VAL A 1 188 ? -23.143 8.040 -24.625 1.00 74.88 188 VAL A CA 1
ATOM 1560 C C . VAL A 1 188 ? -22.153 8.974 -25.330 1.00 74.88 188 VAL A C 1
ATOM 1562 O O . VAL A 1 188 ? -22.566 9.930 -25.988 1.00 74.88 188 VAL A O 1
ATOM 1565 N N . PHE A 1 189 ? -20.848 8.699 -25.241 1.00 72.75 189 PHE A N 1
ATOM 1566 C CA . PHE A 1 189 ? -19.811 9.467 -25.920 1.00 72.75 189 PHE A CA 1
ATOM 1567 C C . PHE A 1 189 ? -19.443 8.819 -27.259 1.00 72.75 189 PHE A C 1
ATOM 1569 O O . PHE A 1 189 ? -19.089 7.643 -27.342 1.00 72.75 189 PHE A O 1
ATOM 1576 N N . GLN A 1 190 ? -19.475 9.614 -28.329 1.00 63.91 190 GLN A N 1
ATOM 1577 C CA . GLN A 1 190 ? -19.003 9.218 -29.656 1.00 63.91 190 GLN A CA 1
ATOM 1578 C C . GLN A 1 190 ? -17.923 10.186 -30.142 1.00 63.91 190 GLN A C 1
ATOM 1580 O O . GLN A 1 190 ? -18.063 11.408 -30.026 1.00 63.91 190 GLN A O 1
ATOM 1585 N N . PHE A 1 191 ? -16.849 9.647 -30.726 1.00 59.25 191 PHE A N 1
ATOM 1586 C CA . PHE A 1 191 ? -15.824 10.457 -31.380 1.00 59.25 191 PHE A CA 1
ATOM 1587 C C . PHE A 1 191 ? -16.391 11.061 -32.669 1.00 59.25 191 PHE A C 1
ATOM 1589 O O . PHE A 1 191 ? -16.550 10.374 -33.675 1.00 59.25 191 PHE A O 1
ATOM 1596 N N . ARG A 1 192 ? -16.664 12.370 -32.664 1.00 53.03 192 ARG A N 1
ATOM 1597 C CA . ARG A 1 192 ? -16.921 13.115 -33.901 1.00 53.03 192 ARG A CA 1
ATOM 1598 C C . ARG A 1 192 ? -15.589 13.395 -34.593 1.00 53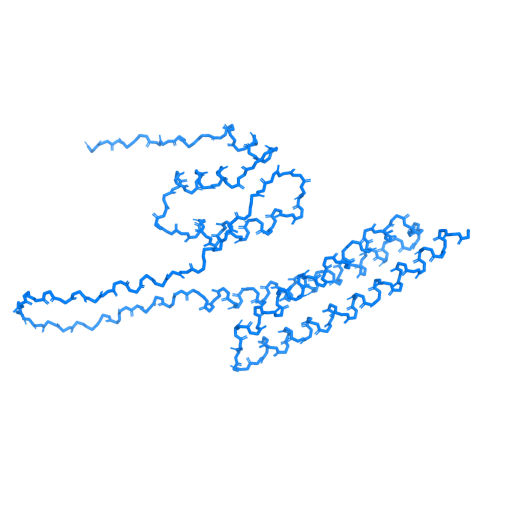.03 192 ARG A C 1
ATOM 1600 O O . ARG A 1 192 ? -14.819 14.235 -34.130 1.00 53.03 192 ARG A O 1
ATOM 1607 N N . GLN A 1 193 ? -15.300 12.698 -35.693 1.00 50.72 193 GLN A N 1
ATOM 1608 C CA . GLN A 1 193 ? -14.209 13.111 -36.576 1.00 50.72 193 GLN A CA 1
ATOM 1609 C C . GLN A 1 193 ? -14.588 14.435 -37.245 1.00 50.72 193 GLN A C 1
ATOM 1611 O O . GLN A 1 193 ? -15.658 14.565 -37.838 1.00 50.72 193 GLN A O 1
ATOM 1616 N N . LYS A 1 194 ? -13.706 15.430 -37.136 1.00 49.53 194 LYS A N 1
ATOM 1617 C CA . LYS A 1 194 ? -13.813 16.663 -37.916 1.00 49.53 194 LYS A CA 1
ATOM 1618 C C . LYS A 1 194 ? -13.491 16.288 -39.371 1.00 49.53 194 LYS A C 1
ATOM 1620 O O . LYS A 1 194 ? -12.421 15.715 -39.584 1.00 49.53 194 LYS A O 1
ATOM 1625 N N . PRO A 1 195 ? -14.377 16.538 -40.350 1.00 43.78 195 PRO A N 1
ATOM 1626 C CA . PRO A 1 195 ? -14.097 16.169 -41.731 1.00 43.78 195 PRO A CA 1
ATOM 1627 C C . PRO A 1 195 ? -12.840 16.910 -42.200 1.00 43.78 195 PRO A C 1
ATOM 1629 O O . PRO A 1 195 ? -12.732 18.124 -42.018 1.00 43.78 195 PRO A O 1
ATOM 1632 N N . MET A 1 196 ? -11.876 16.175 -42.766 1.00 47.09 196 MET A N 1
ATOM 1633 C CA . MET A 1 196 ? -10.746 16.779 -43.472 1.00 47.09 196 MET A CA 1
ATOM 1634 C C . MET A 1 196 ? -11.311 17.635 -44.604 1.00 47.09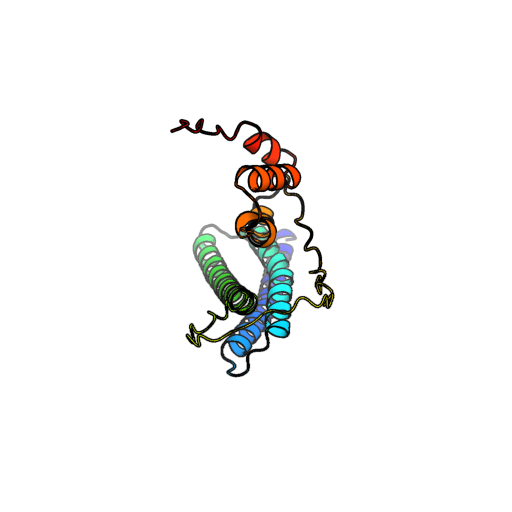 196 MET A C 1
ATOM 1636 O O . MET A 1 196 ? -11.915 17.102 -45.537 1.00 47.09 196 MET A O 1
ATOM 1640 N N . MET A 1 197 ? -11.101 18.950 -44.538 1.00 52.94 197 MET A N 1
ATOM 1641 C CA . MET A 1 197 ? -11.150 19.759 -45.748 1.00 52.94 197 MET A CA 1
ATOM 1642 C C . MET A 1 197 ? -10.011 19.274 -46.644 1.00 52.94 197 MET A C 1
ATOM 1644 O O . MET A 1 197 ? -8.842 19.320 -46.259 1.00 52.94 197 MET A O 1
ATOM 1648 N N . LYS A 1 198 ? -10.388 18.706 -47.792 1.00 48.91 198 LYS A N 1
ATOM 1649 C CA . LYS A 1 198 ? -9.459 18.431 -48.888 1.00 48.91 198 LYS A CA 1
ATOM 1650 C C . LYS A 1 198 ? -8.912 19.769 -49.421 1.00 48.91 198 LYS A C 1
ATOM 1652 O O . LYS A 1 198 ? -9.629 20.763 -49.299 1.00 48.91 198 LYS A O 1
ATOM 1657 N N . PRO A 1 199 ? -7.663 19.774 -49.920 1.00 60.75 199 PRO A N 1
ATOM 1658 C CA . PRO A 1 199 ? -6.928 20.986 -50.285 1.00 60.75 199 PRO A CA 1
ATOM 1659 C C . PRO A 1 199 ? -7.612 21.807 -51.377 1.00 60.75 199 PRO A C 1
ATOM 1661 O O . PRO A 1 199 ? -8.327 21.201 -52.210 1.00 60.75 199 PRO A O 1
#

Organism: Trichonephila clavata (NCBI:txid2740835)

Sequence (199 aa):
MAEAQTFELLKKKRKSFRTAVTKVVNELEAELSNSDLNIDRLSELVETLSIKFEPLTLVDQQLEPLFKPEQFDGEFEITEEYREKVLLWQFRAKKKINEYLKPRVTSPSFQTTLSHSQDEHFRNSDNIRIKVPKYYITRFYGDDASKWLTFWNSFETSVHNNESLNKVDKFNYLKAHLGGSALNTVEVFQFRQKPMMKP

InterPro domains:
  IPR005312 Domain of unknown function DUF1759 [PF03564] (144-191)

Mean predicted aligned error: 17.18 Å

pLDDT: mean 75.5, std 19.8, range [28.94, 98.25]

Nearest PDB structures (foldseek):
  1s94-assembly2_B  TM=4.663E-01  e=1.696E+00  Doryteuthis pealeii
  8rz1-assembly1_B  TM=4.248E-01  e=1.984E+00  synthetic construct
  3nyl-assembly1_A-2  TM=3.545E-01  e=9.534E+00  Homo sapiens